Protein AF-D2RE38-F1 (afdb_monomer)

InterPro domains:
  IPR007556 Protein of unknown function DUF483 [PF04467] (98-206)

Organism: Archaeoglobus profundus (strain DSM 5631 / JCM 9629 / NBRC 100127 / Av18) (NCBI:txid572546)

Structure (mmCIF, N/CA/C/O backbone):
data_AF-D2RE38-F1
#
_entry.id   AF-D2RE38-F1
#
loop_
_atom_site.group_PDB
_atom_site.id
_atom_site.type_symbol
_atom_site.label_atom_id
_atom_site.label_alt_id
_atom_site.label_comp_id
_atom_site.label_asym_id
_atom_site.label_entity_id
_atom_site.label_seq_id
_atom_site.pdbx_PDB_ins_code
_atom_site.Cartn_x
_atom_site.Cartn_y
_atom_site.Cartn_z
_atom_site.occupancy
_atom_site.B_iso_or_equiv
_atom_site.auth_seq_id
_atom_site.auth_comp_id
_atom_site.auth_asym_id
_atom_site.auth_atom_id
_atom_site.pdbx_PDB_model_num
ATOM 1 N N . MET A 1 1 ? -11.255 -29.460 -23.799 1.00 49.31 1 MET A N 1
ATOM 2 C CA . MET A 1 1 ? -11.484 -29.158 -22.361 1.00 49.31 1 MET A CA 1
ATOM 3 C C . MET A 1 1 ? -10.405 -29.698 -21.416 1.00 49.31 1 MET A C 1
ATOM 5 O O . MET A 1 1 ? -10.062 -28.988 -20.480 1.00 49.31 1 MET A O 1
ATOM 9 N N . GLN A 1 2 ? -9.831 -30.889 -21.639 1.00 34.34 2 GLN A N 1
ATOM 10 C CA . GLN A 1 2 ? -8.779 -31.448 -20.767 1.00 34.34 2 GLN A CA 1
ATOM 11 C C . GLN A 1 2 ? -7.456 -30.651 -20.795 1.00 34.34 2 GLN A C 1
ATOM 13 O O . GLN A 1 2 ? -6.826 -30.466 -19.759 1.00 34.34 2 GLN A O 1
ATOM 18 N N . LEU A 1 3 ? -7.077 -30.103 -21.959 1.00 35.97 3 LEU A N 1
ATOM 19 C CA . LEU A 1 3 ? -5.859 -29.294 -22.120 1.00 35.97 3 LEU A CA 1
ATOM 20 C C . LEU A 1 3 ? -5.896 -27.998 -21.283 1.00 35.97 3 LEU A C 1
ATOM 22 O O . LEU A 1 3 ? -4.924 -27.661 -20.620 1.00 35.97 3 LEU A O 1
ATOM 26 N N . VAL A 1 4 ? -7.050 -27.321 -21.244 1.00 45.38 4 VAL A N 1
ATOM 27 C CA . VAL A 1 4 ? -7.264 -26.089 -20.459 1.00 45.38 4 VAL A CA 1
ATOM 28 C C . VAL A 1 4 ? -7.190 -26.373 -18.955 1.00 45.38 4 VAL A C 1
ATOM 30 O O . VAL A 1 4 ? -6.573 -25.613 -18.217 1.00 45.38 4 VAL A O 1
ATOM 33 N N . LYS A 1 5 ? -7.734 -27.513 -18.501 1.00 33.00 5 LYS A N 1
ATOM 34 C CA . LYS A 1 5 ? -7.623 -27.958 -17.100 1.00 33.00 5 LYS A CA 1
ATOM 35 C C . LYS A 1 5 ? -6.180 -28.281 -16.691 1.00 33.00 5 LYS A C 1
ATOM 37 O O . LYS A 1 5 ? -5.811 -28.027 -15.548 1.00 33.00 5 LYS A O 1
ATOM 42 N N . ASN A 1 6 ? -5.363 -28.801 -17.609 1.00 34.81 6 ASN A N 1
ATOM 43 C CA . ASN A 1 6 ? -3.957 -29.116 -17.341 1.00 34.81 6 ASN A CA 1
ATOM 44 C C . ASN A 1 6 ? -3.071 -27.862 -17.299 1.00 34.81 6 ASN A C 1
ATOM 46 O O . ASN A 1 6 ? -2.197 -27.784 -16.442 1.00 34.81 6 ASN A O 1
ATOM 50 N N . VAL A 1 7 ? -3.336 -26.859 -18.145 1.00 43.38 7 VAL A N 1
ATOM 51 C CA . VAL A 1 7 ? -2.658 -25.549 -18.079 1.00 43.38 7 VAL A CA 1
ATOM 52 C C . VAL A 1 7 ? -3.032 -24.803 -16.795 1.00 43.38 7 VAL A C 1
ATOM 54 O O . VAL A 1 7 ? -2.146 -24.289 -16.121 1.00 43.38 7 VAL A O 1
ATOM 57 N N . LEU A 1 8 ? -4.310 -24.830 -16.389 1.00 41.59 8 LEU A N 1
ATOM 58 C CA . LEU A 1 8 ? -4.734 -24.267 -15.101 1.00 41.59 8 LEU A CA 1
ATOM 59 C C . LEU A 1 8 ? -4.040 -24.960 -13.918 1.00 41.59 8 LEU A C 1
ATOM 61 O O . LEU A 1 8 ? -3.559 -24.286 -13.017 1.00 41.59 8 LEU A O 1
ATOM 65 N N . LYS A 1 9 ? -3.937 -26.298 -13.925 1.00 32.75 9 LYS A N 1
ATOM 66 C CA . LYS A 1 9 ? -3.218 -27.049 -12.880 1.00 32.75 9 LYS A CA 1
ATOM 67 C C . LYS A 1 9 ? -1.721 -26.727 -12.831 1.00 32.75 9 LYS A C 1
ATOM 69 O O . LYS A 1 9 ? -1.165 -26.697 -11.742 1.00 32.75 9 LYS A O 1
ATOM 74 N N . LEU A 1 10 ? -1.082 -26.482 -13.975 1.00 39.12 10 LEU A N 1
ATOM 75 C CA . LEU A 1 10 ? 0.333 -26.093 -14.052 1.00 39.12 10 LEU A CA 1
ATOM 76 C C . LEU A 1 10 ? 0.580 -24.665 -13.547 1.00 39.12 10 LEU A C 1
ATOM 78 O O . LEU A 1 10 ? 1.580 -24.429 -12.879 1.00 39.12 10 LEU A O 1
ATOM 82 N N . LEU A 1 11 ? -0.344 -23.736 -13.808 1.00 43.12 11 LEU A N 1
ATOM 83 C CA . LEU A 1 11 ? -0.296 -22.380 -13.250 1.00 43.12 11 LEU A CA 1
ATOM 84 C C . LEU A 1 11 ? -0.510 -22.397 -11.727 1.00 43.12 11 LEU A C 1
ATOM 86 O O . LEU A 1 11 ? 0.275 -21.802 -10.998 1.00 43.12 11 LEU A O 1
ATOM 90 N N . ILE A 1 12 ? -1.472 -23.190 -11.240 1.00 46.88 12 ILE A N 1
ATOM 91 C CA . ILE A 1 12 ? -1.734 -23.383 -9.801 1.00 46.88 12 ILE A CA 1
ATOM 92 C C . ILE A 1 12 ? -0.545 -24.057 -9.083 1.00 46.88 12 ILE A C 1
ATOM 94 O O . ILE A 1 12 ? -0.277 -23.757 -7.923 1.00 46.88 12 ILE A O 1
ATOM 98 N N . LEU A 1 13 ? 0.186 -24.958 -9.752 1.00 40.97 13 LEU A N 1
ATOM 99 C CA . LEU A 1 13 ? 1.383 -25.606 -9.194 1.00 40.97 13 LEU A CA 1
ATOM 100 C C . LEU A 1 13 ? 2.627 -24.704 -9.194 1.00 40.97 13 LEU A C 1
ATOM 102 O O . LEU A 1 13 ? 3.483 -24.880 -8.330 1.00 40.97 13 LEU A O 1
ATOM 106 N N . ASN A 1 14 ? 2.731 -23.738 -10.111 1.00 47.12 14 ASN A N 1
ATOM 107 C CA . ASN A 1 14 ? 3.812 -22.747 -10.083 1.00 47.12 14 ASN A CA 1
ATOM 108 C C . ASN A 1 14 ? 3.614 -21.712 -8.962 1.00 47.12 14 ASN A C 1
ATOM 110 O O . ASN A 1 14 ? 4.584 -21.347 -8.302 1.00 47.12 14 ASN A O 1
ATOM 114 N N . ASP A 1 15 ? 2.367 -21.335 -8.660 1.00 50.34 15 ASP A N 1
ATOM 115 C CA . ASP A 1 15 ? 2.044 -20.429 -7.546 1.00 50.34 15 ASP A CA 1
ATOM 116 C C . ASP A 1 15 ? 2.386 -20.996 -6.156 1.00 50.34 15 ASP A C 1
ATOM 118 O O . ASP A 1 15 ? 2.571 -20.231 -5.211 1.00 50.34 15 ASP A O 1
ATOM 122 N N . LEU A 1 16 ? 2.514 -22.322 -6.016 1.00 52.81 16 LEU A N 1
ATOM 123 C CA . LEU A 1 16 ? 2.817 -22.993 -4.743 1.00 52.81 16 LEU A CA 1
ATOM 124 C C . LEU A 1 16 ? 4.266 -22.809 -4.257 1.00 52.81 16 LEU A C 1
ATOM 126 O O . LEU A 1 16 ? 4.571 -23.179 -3.125 1.00 52.81 16 LEU A O 1
ATOM 130 N N . MET A 1 17 ? 5.155 -22.260 -5.090 1.00 67.31 17 MET A N 1
ATOM 131 C CA . MET A 1 17 ? 6.578 -22.074 -4.765 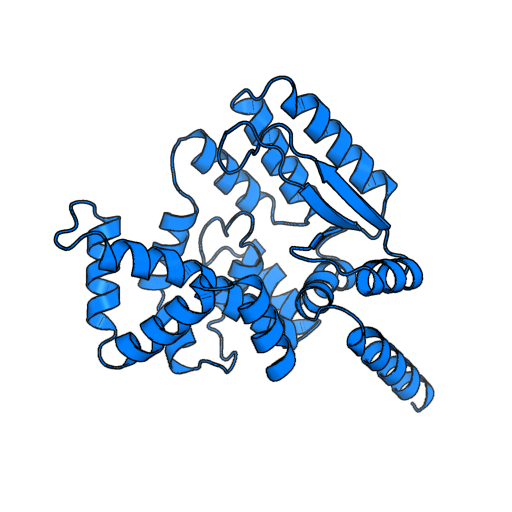1.00 67.31 17 MET A CA 1
ATOM 132 C C . MET A 1 17 ? 6.941 -20.632 -4.400 1.00 67.31 17 MET A C 1
ATOM 134 O O . MET A 1 17 ? 7.976 -20.414 -3.774 1.00 67.31 17 MET A O 1
ATOM 138 N N . LEU A 1 18 ? 6.121 -19.657 -4.797 1.00 82.44 18 LEU A N 1
ATOM 139 C CA . LEU A 1 18 ? 6.375 -18.251 -4.506 1.00 82.44 18 LEU A CA 1
ATOM 140 C C . LEU A 1 18 ? 5.828 -17.860 -3.134 1.00 82.44 18 LEU A C 1
ATOM 142 O O . LEU A 1 18 ? 4.815 -18.377 -2.658 1.00 82.44 18 LEU A O 1
ATOM 146 N N . ASN A 1 19 ? 6.476 -16.877 -2.516 1.00 88.06 19 ASN A N 1
ATOM 147 C CA . ASN A 1 19 ? 5.898 -16.135 -1.408 1.00 88.06 19 ASN A CA 1
ATOM 148 C C . ASN A 1 19 ? 4.471 -15.668 -1.786 1.00 88.06 19 ASN A C 1
ATOM 150 O O . ASN A 1 19 ? 4.320 -14.952 -2.780 1.00 88.06 19 ASN A O 1
ATOM 154 N N . PRO A 1 20 ? 3.430 -15.994 -0.994 1.00 91.12 20 PRO A N 1
ATOM 155 C CA . PRO A 1 20 ? 2.044 -15.702 -1.362 1.00 91.12 20 PRO A CA 1
ATOM 156 C C . PRO A 1 20 ? 1.756 -14.198 -1.504 1.00 91.12 20 PRO A C 1
ATOM 158 O O . PRO A 1 20 ? 0.887 -13.807 -2.282 1.00 91.12 20 PRO A O 1
ATOM 161 N N . SER A 1 21 ? 2.514 -13.341 -0.810 1.00 91.62 21 SER A N 1
ATOM 162 C CA . SER A 1 21 ? 2.468 -11.887 -1.002 1.00 91.62 21 SER A CA 1
ATOM 163 C C . SER A 1 21 ? 2.924 -11.493 -2.407 1.00 91.62 21 SER A C 1
ATOM 165 O O . SER A 1 21 ? 2.271 -10.693 -3.078 1.00 91.62 21 SER A O 1
ATOM 167 N N . VAL A 1 22 ? 4.016 -12.098 -2.884 1.00 92.81 22 VAL A N 1
ATOM 168 C CA . VAL A 1 22 ? 4.552 -11.863 -4.230 1.00 92.81 22 VAL A CA 1
ATOM 169 C C . VAL A 1 22 ? 3.584 -12.388 -5.283 1.00 92.81 22 VAL A C 1
ATOM 171 O O . VAL A 1 22 ? 3.276 -11.649 -6.216 1.00 92.81 22 VAL A O 1
ATOM 174 N N . SER A 1 23 ? 3.053 -13.603 -5.114 1.00 92.75 23 SER A N 1
ATOM 175 C CA . SER A 1 23 ? 2.078 -14.189 -6.044 1.00 92.75 23 SER A CA 1
ATOM 176 C C . SER A 1 23 ? 0.846 -13.299 -6.209 1.00 92.75 23 SER A C 1
ATOM 178 O O . SER A 1 23 ? 0.432 -13.010 -7.330 1.00 92.75 23 SER A O 1
ATOM 180 N N . LEU A 1 24 ? 0.288 -12.781 -5.107 1.00 92.94 24 LEU A N 1
ATOM 181 C CA . LEU A 1 24 ? -0.849 -11.863 -5.193 1.00 92.94 24 LEU A CA 1
ATOM 182 C C . LEU A 1 24 ? -0.480 -10.514 -5.804 1.00 92.94 24 LEU A C 1
ATOM 184 O O . LEU A 1 24 ? -1.284 -9.956 -6.541 1.00 92.94 24 LEU A O 1
ATOM 188 N N . GLU A 1 25 ? 0.710 -9.971 -5.550 1.00 93.62 25 GLU A N 1
ATOM 189 C CA . GLU A 1 25 ? 1.126 -8.736 -6.219 1.00 93.62 25 GLU A CA 1
ATOM 190 C C . GLU A 1 25 ? 1.296 -8.940 -7.734 1.00 93.62 25 GLU A C 1
ATOM 192 O O . GLU A 1 25 ? 0.904 -8.056 -8.501 1.00 93.62 25 GLU A O 1
ATOM 197 N N . LEU A 1 26 ? 1.792 -10.101 -8.190 1.00 95.44 26 LEU A N 1
ATOM 198 C CA . LEU A 1 26 ? 1.967 -10.408 -9.619 1.00 95.44 26 LEU A CA 1
ATOM 199 C C . LEU A 1 26 ? 0.660 -10.319 -10.413 1.00 95.44 26 LEU A C 1
ATOM 201 O O . LEU A 1 26 ? 0.701 -9.916 -11.578 1.00 95.44 26 LEU A O 1
ATOM 205 N N . VAL A 1 27 ? -0.494 -10.540 -9.772 1.00 95.50 27 VAL A N 1
ATOM 206 C CA . VAL A 1 27 ? -1.830 -10.303 -10.353 1.00 95.50 27 VAL A CA 1
ATOM 207 C C . VAL A 1 27 ? -1.933 -8.921 -11.002 1.00 95.50 27 VAL A C 1
ATOM 209 O O . VAL A 1 27 ? -2.561 -8.770 -12.045 1.00 95.50 27 VAL A O 1
ATOM 212 N N . ARG A 1 28 ? -1.280 -7.893 -10.447 1.00 96.38 28 ARG A N 1
ATOM 213 C CA . ARG A 1 28 ? -1.291 -6.541 -11.032 1.00 96.38 28 ARG A CA 1
ATOM 214 C C . ARG A 1 28 ? -0.588 -6.474 -12.382 1.00 96.38 28 ARG A C 1
ATOM 216 O O . ARG A 1 28 ? -0.976 -5.669 -13.227 1.00 96.38 28 ARG A O 1
ATOM 223 N N . ILE A 1 29 ? 0.457 -7.271 -12.579 1.00 96.44 29 ILE A N 1
ATOM 224 C CA . ILE A 1 29 ? 1.149 -7.358 -13.866 1.00 96.44 29 ILE A CA 1
ATOM 225 C C . ILE A 1 29 ? 0.315 -8.178 -14.847 1.00 96.44 29 ILE A C 1
ATOM 227 O O . ILE A 1 29 ? 0.142 -7.782 -15.999 1.00 96.44 29 ILE A O 1
ATOM 231 N N . GLU A 1 30 ? -0.233 -9.297 -14.385 1.00 95.38 30 GLU A N 1
ATOM 232 C CA . GLU A 1 30 ? -1.013 -10.219 -15.209 1.00 95.38 30 GLU A CA 1
ATOM 233 C C . GLU A 1 30 ? -2.332 -9.607 -15.696 1.00 95.38 30 GLU A C 1
ATOM 235 O O . GLU A 1 30 ? -2.655 -9.710 -16.877 1.00 95.38 30 GLU A O 1
ATOM 240 N N . ALA A 1 31 ? -3.024 -8.861 -14.832 1.00 95.12 31 ALA A N 1
ATOM 241 C CA . ALA A 1 31 ? -4.223 -8.095 -15.167 1.00 95.12 31 ALA A CA 1
ATOM 242 C C . ALA A 1 31 ? -3.930 -6.816 -15.982 1.00 95.12 31 ALA A C 1
ATOM 244 O O . ALA A 1 31 ? -4.835 -6.028 -16.252 1.00 95.12 31 ALA A O 1
ATOM 245 N N . GLY A 1 32 ? -2.667 -6.553 -16.342 1.00 94.44 32 GLY A N 1
ATOM 246 C CA . GLY A 1 32 ? -2.277 -5.397 -17.154 1.00 94.44 32 GLY A CA 1
ATOM 247 C C . GLY A 1 32 ? -2.374 -4.040 -16.443 1.00 94.44 32 GLY A C 1
ATOM 248 O O . GLY A 1 32 ? -2.322 -3.002 -17.104 1.00 94.44 32 GLY A O 1
ATOM 249 N N . VAL A 1 33 ? -2.491 -4.017 -15.110 1.00 94.12 33 VAL A N 1
ATOM 250 C CA . VAL A 1 33 ? -2.511 -2.777 -14.308 1.00 94.12 33 VAL A CA 1
ATOM 251 C C . VAL A 1 33 ? -1.134 -2.129 -14.260 1.00 94.12 33 VAL A C 1
ATOM 253 O O . VAL A 1 33 ? -1.012 -0.904 -14.308 1.00 94.12 33 VAL A O 1
ATOM 256 N N . SER A 1 34 ? -0.091 -2.946 -14.142 1.00 94.81 34 SER A N 1
ATOM 257 C CA . SER A 1 34 ? 1.277 -2.483 -13.964 1.00 94.81 34 SER A CA 1
ATOM 258 C C . SER A 1 34 ? 2.268 -3.254 -14.828 1.00 94.81 34 SER A C 1
ATOM 260 O O . SER A 1 34 ? 2.040 -4.397 -15.200 1.00 94.81 34 SER A O 1
ATOM 262 N N . ASN A 1 35 ? 3.413 -2.635 -15.112 1.00 93.56 35 ASN A N 1
ATOM 263 C CA . ASN A 1 35 ? 4.571 -3.349 -15.648 1.00 93.56 35 ASN A CA 1
ATOM 264 C C . ASN A 1 35 ? 5.443 -3.958 -14.540 1.00 93.56 35 ASN A C 1
ATOM 266 O O . ASN A 1 35 ? 6.179 -4.912 -14.791 1.00 93.56 35 ASN A O 1
ATOM 270 N N . CYS A 1 36 ? 5.394 -3.371 -13.343 1.00 97.12 36 CYS A N 1
ATOM 271 C CA . CYS A 1 36 ? 6.220 -3.765 -12.214 1.00 97.12 36 CYS A CA 1
ATOM 272 C C . CYS A 1 36 ? 5.437 -3.787 -10.902 1.00 97.12 36 CYS A C 1
ATOM 274 O O . CYS A 1 36 ? 4.528 -2.988 -10.678 1.00 97.12 36 CYS A O 1
ATOM 276 N N . ILE A 1 37 ? 5.861 -4.644 -9.990 1.00 96.19 37 ILE A N 1
ATOM 277 C CA . ILE A 1 37 ? 5.446 -4.620 -8.588 1.00 96.19 37 ILE A CA 1
ATOM 278 C C . ILE A 1 37 ? 6.674 -4.413 -7.714 1.00 96.19 37 ILE A C 1
ATOM 280 O O . ILE A 1 37 ? 7.803 -4.648 -8.151 1.00 96.19 37 ILE A O 1
ATOM 284 N N . GLN A 1 38 ? 6.453 -3.971 -6.484 1.00 94.62 38 GLN A N 1
ATOM 285 C CA . GLN A 1 38 ? 7.492 -3.889 -5.469 1.00 94.62 38 GLN A CA 1
ATOM 286 C C . GLN A 1 38 ? 7.266 -5.025 -4.475 1.00 94.62 38 GLN A C 1
ATOM 288 O O . GLN A 1 38 ? 6.195 -5.114 -3.881 1.00 94.62 38 GLN A O 1
ATOM 293 N N . ALA A 1 39 ? 8.259 -5.894 -4.315 1.00 92.38 39 ALA A N 1
ATOM 294 C CA . ALA A 1 39 ? 8.213 -6.980 -3.349 1.00 92.38 39 ALA A CA 1
ATOM 295 C C . ALA A 1 39 ? 8.821 -6.529 -2.017 1.00 92.38 39 ALA A C 1
ATOM 297 O O . ALA A 1 39 ? 9.876 -5.890 -1.988 1.00 92.38 39 ALA A O 1
ATOM 298 N N . VAL A 1 40 ? 8.152 -6.882 -0.919 1.00 80.62 40 VAL A N 1
ATOM 299 C CA . VAL A 1 40 ? 8.618 -6.590 0.445 1.00 80.62 40 VAL A CA 1
ATOM 300 C C . VAL A 1 40 ? 9.727 -7.560 0.857 1.00 80.62 40 VAL A C 1
ATOM 302 O O . VAL A 1 40 ? 10.714 -7.151 1.461 1.00 80.62 40 VAL A O 1
ATOM 305 N N . LEU A 1 41 ? 9.588 -8.835 0.489 1.00 84.62 41 LEU A N 1
ATOM 306 C CA . LEU A 1 41 ? 10.541 -9.893 0.804 1.00 84.62 41 LEU A CA 1
ATOM 307 C C . LEU A 1 41 ? 10.677 -10.842 -0.387 1.00 84.62 41 LEU A C 1
ATOM 309 O O . LEU A 1 41 ? 9.673 -11.265 -0.957 1.00 84.62 41 LEU A O 1
ATOM 313 N N . LEU A 1 42 ? 11.919 -11.191 -0.725 1.00 88.44 42 LEU A N 1
ATOM 314 C CA . LEU A 1 42 ? 12.242 -12.213 -1.715 1.00 88.44 42 LEU A CA 1
ATOM 315 C C . LEU A 1 42 ? 13.273 -13.175 -1.142 1.00 88.44 42 LEU A C 1
ATOM 317 O O . LEU A 1 42 ? 14.367 -12.766 -0.748 1.00 88.44 42 LEU A O 1
ATOM 321 N N . SER A 1 43 ? 12.922 -14.455 -1.116 1.00 88.69 43 SER A N 1
ATOM 322 C CA . SER A 1 43 ? 13.873 -15.536 -0.893 1.00 88.69 43 SER A CA 1
ATOM 323 C C . SER A 1 43 ? 14.687 -15.807 -2.161 1.00 88.69 43 SER A C 1
ATOM 325 O O . SER A 1 43 ? 14.367 -15.338 -3.256 1.00 88.69 43 SER A O 1
ATOM 327 N N . ARG A 1 44 ? 15.761 -16.590 -2.031 1.00 87.50 44 ARG A N 1
ATOM 328 C CA . ARG A 1 44 ? 16.534 -17.042 -3.193 1.00 87.50 44 ARG A CA 1
ATOM 329 C C . ARG A 1 44 ? 15.680 -17.886 -4.146 1.00 87.50 44 ARG A C 1
ATOM 331 O O . ARG A 1 44 ? 15.779 -17.706 -5.356 1.00 87.50 44 ARG A O 1
ATOM 338 N N . ASP A 1 45 ? 14.816 -18.731 -3.594 1.00 89.44 45 ASP A N 1
ATOM 339 C CA . ASP A 1 45 ? 13.929 -19.594 -4.372 1.00 89.44 45 ASP A CA 1
ATOM 340 C C . ASP A 1 45 ? 12.898 -18.771 -5.157 1.00 89.44 45 ASP A C 1
ATOM 342 O O . ASP A 1 45 ? 12.654 -19.056 -6.334 1.00 89.44 45 ASP A O 1
ATOM 346 N N . ASP A 1 46 ? 12.387 -17.680 -4.563 1.00 92.00 46 ASP A N 1
ATOM 347 C CA . ASP A 1 46 ? 11.520 -16.726 -5.266 1.00 92.00 46 ASP A CA 1
ATOM 348 C C . ASP A 1 46 ? 12.232 -16.143 -6.493 1.00 92.00 46 ASP A C 1
ATOM 350 O O . ASP A 1 46 ? 11.663 -16.098 -7.582 1.00 92.00 46 ASP A O 1
ATOM 354 N N . LEU A 1 47 ? 13.496 -15.724 -6.354 1.00 91.31 47 LEU A N 1
ATOM 355 C CA . LEU A 1 47 ? 14.261 -15.135 -7.461 1.00 91.31 47 LEU A CA 1
ATOM 356 C C . LEU A 1 47 ? 14.414 -16.103 -8.638 1.00 91.31 47 LEU A C 1
ATOM 358 O O . LEU A 1 47 ? 14.229 -15.707 -9.793 1.00 91.31 47 LEU A O 1
ATOM 362 N N . ASP A 1 48 ? 14.751 -17.360 -8.357 1.00 90.56 48 ASP A N 1
ATOM 363 C CA . ASP A 1 48 ? 14.949 -18.373 -9.392 1.00 90.56 48 ASP A CA 1
ATOM 364 C C . ASP A 1 48 ? 13.620 -18.786 -10.037 1.00 90.56 48 ASP A C 1
ATOM 366 O O . ASP A 1 48 ? 13.560 -19.050 -11.243 1.00 90.56 48 ASP A O 1
ATOM 370 N N . HIS A 1 49 ? 12.525 -18.795 -9.275 1.00 92.38 49 HIS A N 1
ATOM 371 C CA . HIS A 1 49 ? 11.192 -19.024 -9.823 1.00 92.38 49 HIS A CA 1
ATOM 372 C C . HIS A 1 49 ? 10.722 -17.858 -10.710 1.00 92.38 49 HIS A C 1
ATOM 374 O O . HIS A 1 49 ? 10.361 -18.077 -11.865 1.00 92.38 49 HIS A O 1
ATOM 380 N N . LEU A 1 50 ? 10.836 -16.612 -10.240 1.00 94.69 50 LEU A N 1
ATOM 381 C CA . LEU A 1 50 ? 10.466 -15.406 -10.993 1.00 94.69 50 LEU A CA 1
ATOM 382 C C . LEU A 1 50 ? 11.206 -15.302 -12.332 1.00 94.69 50 LEU A C 1
ATOM 384 O O . LEU A 1 50 ? 10.604 -14.969 -13.353 1.00 94.69 50 LEU A O 1
ATOM 388 N N . ARG A 1 51 ? 12.501 -15.640 -12.353 1.00 92.19 51 ARG A N 1
ATOM 389 C CA . ARG A 1 51 ? 13.298 -15.679 -13.589 1.00 92.19 51 ARG A CA 1
ATOM 390 C C . ARG A 1 51 ? 12.779 -16.719 -14.578 1.00 92.19 51 ARG A C 1
ATOM 392 O O . ARG A 1 51 ? 12.696 -16.423 -15.766 1.00 92.19 51 ARG A O 1
ATOM 399 N N . ARG A 1 52 ? 12.396 -17.910 -14.102 1.00 92.88 52 ARG A N 1
ATOM 400 C CA . ARG A 1 52 ? 11.795 -18.964 -14.943 1.00 92.88 52 ARG A CA 1
ATOM 401 C C . ARG A 1 52 ? 10.436 -18.556 -15.506 1.00 92.88 52 ARG A C 1
ATOM 403 O O . ARG A 1 52 ? 10.121 -18.927 -16.631 1.00 92.88 52 ARG A O 1
ATOM 410 N N . MET A 1 53 ? 9.673 -17.749 -14.771 1.00 93.31 53 MET A N 1
ATOM 411 C CA . MET A 1 53 ? 8.424 -17.145 -15.253 1.00 93.31 53 MET A CA 1
ATOM 412 C C . MET A 1 53 ? 8.644 -15.993 -16.252 1.00 93.31 53 MET A C 1
ATOM 414 O O . MET A 1 53 ? 7.679 -15.442 -16.776 1.00 93.31 53 MET A O 1
ATOM 418 N N . GLY A 1 54 ? 9.895 -15.612 -16.531 1.00 94.94 54 GLY A N 1
ATOM 419 C CA . GLY A 1 54 ? 10.230 -14.531 -17.459 1.00 94.94 54 GLY A CA 1
ATOM 420 C C . GLY A 1 54 ? 10.197 -13.132 -16.840 1.00 94.94 54 GLY A C 1
ATOM 421 O O . GLY A 1 54 ? 10.266 -12.143 -17.570 1.00 94.94 54 GLY A O 1
ATOM 422 N N . TYR A 1 55 ? 10.120 -13.017 -15.511 1.00 97.00 55 TYR A N 1
ATOM 423 C CA . TYR A 1 55 ? 10.208 -11.730 -14.829 1.00 97.00 55 TYR A CA 1
ATOM 424 C C . TYR A 1 55 ? 11.659 -11.308 -14.597 1.00 97.00 55 TYR A C 1
ATOM 426 O O . TYR A 1 55 ? 12.542 -12.097 -14.255 1.00 97.00 55 TYR A O 1
ATOM 434 N N . SER A 1 56 ? 11.901 -10.008 -14.725 1.00 97.06 56 SER A N 1
ATOM 435 C CA . SER A 1 56 ? 13.142 -9.374 -14.300 1.00 97.06 56 SER A CA 1
ATOM 436 C C . SER A 1 56 ? 13.015 -8.867 -12.875 1.00 97.06 56 SER A C 1
ATOM 438 O O . SER A 1 56 ? 12.160 -8.032 -12.594 1.00 97.06 56 SER A O 1
ATOM 440 N N . VAL A 1 57 ? 13.922 -9.302 -12.003 1.00 96.62 57 VAL A N 1
ATOM 441 C CA . VAL A 1 57 ? 14.070 -8.724 -10.664 1.00 96.62 57 VAL A CA 1
ATOM 442 C C . VAL A 1 57 ? 15.161 -7.654 -10.699 1.00 96.62 57 VAL A C 1
ATOM 444 O O . VAL A 1 57 ? 16.277 -7.898 -11.172 1.00 96.62 57 VAL A O 1
ATOM 447 N N . ILE A 1 58 ? 14.824 -6.449 -10.248 1.00 96.88 58 ILE A N 1
ATOM 448 C CA . ILE A 1 58 ? 15.707 -5.285 -10.192 1.00 96.88 58 ILE A CA 1
ATOM 449 C C . ILE A 1 58 ? 15.813 -4.844 -8.736 1.00 96.88 58 ILE A C 1
ATOM 451 O O . ILE A 1 58 ? 14.823 -4.441 -8.129 1.00 96.88 58 ILE A O 1
ATOM 455 N N . THR A 1 59 ? 17.026 -4.880 -8.197 1.00 95.69 59 THR A N 1
ATOM 456 C CA . THR A 1 59 ? 17.331 -4.273 -6.901 1.00 95.69 59 THR A CA 1
ATOM 457 C C . THR A 1 59 ? 17.682 -2.809 -7.117 1.00 95.69 59 THR A C 1
ATOM 459 O O . THR A 1 59 ? 18.559 -2.492 -7.920 1.00 95.69 59 THR A O 1
ATOM 462 N N . TYR A 1 60 ? 17.007 -1.921 -6.397 1.00 96.19 60 TYR A N 1
ATOM 463 C CA . TYR A 1 60 ? 17.264 -0.487 -6.409 1.00 96.19 60 TYR A CA 1
ATOM 464 C C . TYR A 1 60 ? 17.629 -0.022 -5.003 1.00 96.19 60 TYR A C 1
ATOM 466 O O . TYR A 1 60 ? 16.926 -0.338 -4.040 1.00 96.19 60 TYR A O 1
ATOM 474 N N . ARG A 1 61 ? 18.728 0.722 -4.885 1.00 96.06 61 ARG A N 1
ATOM 475 C CA . ARG A 1 61 ? 19.152 1.348 -3.634 1.00 96.06 61 ARG A CA 1
ATOM 476 C C . ARG A 1 61 ? 18.744 2.811 -3.668 1.00 96.06 61 ARG A C 1
ATOM 478 O O . ARG A 1 61 ? 19.241 3.555 -4.503 1.00 96.06 61 ARG A O 1
ATOM 485 N N . TRP A 1 62 ? 17.893 3.199 -2.731 1.00 96.00 62 TRP A N 1
ATOM 486 C CA . TRP A 1 62 ? 17.547 4.595 -2.515 1.00 96.00 62 TRP A CA 1
ATOM 487 C C . TRP A 1 62 ? 18.673 5.290 -1.748 1.00 96.00 62 TRP A C 1
ATOM 489 O O . TRP A 1 62 ? 19.163 4.751 -0.753 1.00 96.00 62 TRP A O 1
ATOM 499 N N . LEU A 1 63 ? 19.061 6.475 -2.207 1.00 96.00 63 LEU A N 1
ATOM 500 C CA . LEU A 1 63 ? 19.912 7.435 -1.499 1.00 96.00 63 LEU A CA 1
ATOM 501 C C . LEU A 1 63 ? 19.058 8.474 -0.765 1.00 96.00 63 LEU A C 1
ATOM 503 O O . LEU A 1 63 ? 19.431 8.954 0.305 1.00 96.00 63 LEU A O 1
ATOM 507 N N . PHE A 1 64 ? 17.885 8.781 -1.319 1.00 95.69 64 PHE A N 1
ATOM 508 C CA . PHE A 1 64 ? 16.880 9.643 -0.712 1.00 95.69 64 PHE A CA 1
ATOM 509 C C . PHE A 1 64 ? 15.511 8.964 -0.748 1.00 95.69 64 PHE A C 1
ATOM 511 O O . PHE A 1 64 ? 15.071 8.499 -1.796 1.00 95.69 64 PHE A O 1
ATOM 518 N N . ASP A 1 65 ? 14.817 8.922 0.386 1.00 92.75 65 ASP A N 1
ATOM 519 C CA . ASP A 1 65 ? 13.471 8.367 0.472 1.00 92.75 65 ASP A CA 1
ATOM 520 C C . ASP A 1 65 ? 12.426 9.471 0.219 1.00 92.75 65 ASP A C 1
ATOM 522 O O . ASP A 1 65 ? 12.251 10.367 1.054 1.00 92.75 65 ASP A O 1
ATOM 526 N N . PRO A 1 66 ? 11.690 9.433 -0.909 1.00 90.88 66 PRO A N 1
ATOM 527 C CA . PRO A 1 66 ? 10.691 10.451 -1.219 1.00 90.88 66 PRO A CA 1
ATOM 528 C C . PRO A 1 66 ? 9.443 10.386 -0.320 1.00 90.88 66 PRO A C 1
ATOM 530 O O . PRO A 1 66 ? 8.617 11.300 -0.364 1.00 90.88 66 PRO A O 1
ATOM 533 N N . ILE A 1 67 ? 9.278 9.327 0.477 1.00 88.25 67 ILE A N 1
ATOM 534 C CA . ILE A 1 67 ? 8.134 9.114 1.370 1.00 88.25 67 ILE A CA 1
ATOM 535 C C . ILE A 1 67 ? 8.386 9.723 2.751 1.00 88.25 67 ILE A C 1
ATOM 537 O O . ILE A 1 67 ? 7.471 10.344 3.313 1.00 88.25 67 ILE A O 1
ATOM 541 N N . THR A 1 68 ? 9.602 9.551 3.283 1.00 90.12 68 THR A N 1
ATOM 542 C CA . THR A 1 68 ? 10.037 10.104 4.581 1.00 90.12 68 THR A CA 1
ATOM 543 C C . THR A 1 68 ? 10.782 11.432 4.455 1.00 90.12 68 THR A C 1
ATOM 545 O O . THR A 1 68 ? 10.989 12.098 5.464 1.00 90.12 68 THR A O 1
ATOM 548 N N . LEU A 1 69 ? 11.135 11.844 3.231 1.00 91.62 69 LEU A N 1
ATOM 549 C CA . LEU A 1 69 ? 11.878 13.070 2.924 1.00 91.62 69 LEU A CA 1
ATOM 550 C C . LEU A 1 69 ? 13.259 13.121 3.594 1.00 91.62 69 LEU A C 1
ATOM 552 O O . LEU A 1 69 ? 13.697 14.169 4.065 1.00 91.62 69 LEU A O 1
ATOM 556 N N . SER A 1 70 ? 13.945 11.981 3.644 1.00 94.19 70 SER A N 1
ATOM 557 C CA . SER A 1 70 ? 15.228 11.839 4.333 1.00 94.19 70 SER A CA 1
ATOM 558 C C . SER A 1 70 ? 16.228 11.032 3.516 1.00 94.19 70 SER A C 1
ATOM 560 O O . SER A 1 70 ? 15.853 10.181 2.708 1.00 94.19 70 SER A O 1
ATOM 562 N N . LEU A 1 71 ? 17.520 11.252 3.771 1.00 94.88 71 LEU A N 1
ATOM 563 C CA . LEU A 1 71 ? 18.565 10.357 3.273 1.00 94.88 71 LEU A CA 1
ATOM 564 C C . LEU A 1 71 ? 18.335 8.937 3.802 1.00 94.88 71 LEU A C 1
ATOM 566 O O . LEU A 1 71 ? 17.855 8.745 4.923 1.00 94.88 71 LEU A O 1
ATOM 570 N N . THR A 1 72 ? 18.658 7.939 2.986 1.00 94.94 72 THR A N 1
ATOM 571 C CA . THR A 1 72 ? 18.425 6.530 3.309 1.00 94.94 72 THR A CA 1
ATOM 572 C C . THR A 1 72 ? 19.445 5.628 2.616 1.00 94.94 72 THR A C 1
ATOM 574 O O . THR A 1 72 ? 20.206 6.064 1.760 1.00 94.94 72 THR A O 1
ATOM 577 N N . ASN A 1 73 ? 19.452 4.351 2.997 1.00 92.56 73 ASN A N 1
ATOM 578 C CA . ASN A 1 73 ? 20.130 3.266 2.281 1.00 92.56 73 ASN A CA 1
ATOM 579 C C . ASN A 1 73 ? 19.170 2.095 2.014 1.00 92.56 73 ASN A C 1
ATOM 581 O O . ASN A 1 73 ? 19.592 0.945 1.881 1.00 92.56 73 ASN A O 1
ATOM 585 N N . ARG A 1 74 ? 17.862 2.378 1.983 1.00 93.12 74 ARG A N 1
ATOM 586 C CA . ARG A 1 74 ? 16.814 1.377 1.786 1.00 93.12 74 ARG A CA 1
ATOM 587 C C . ARG A 1 74 ? 16.988 0.674 0.442 1.00 93.12 74 ARG A C 1
ATOM 589 O O . ARG A 1 74 ? 17.149 1.316 -0.597 1.00 93.12 74 ARG A O 1
ATOM 596 N N . LEU A 1 75 ? 16.881 -0.650 0.461 1.00 92.88 75 LEU A N 1
ATOM 597 C CA . LEU A 1 75 ? 16.777 -1.460 -0.747 1.00 92.88 75 LEU A CA 1
ATOM 598 C C . LEU A 1 75 ? 15.307 -1.673 -1.108 1.00 92.88 75 LEU A C 1
ATOM 600 O O . LEU A 1 75 ? 14.450 -1.849 -0.245 1.00 92.88 75 LEU A O 1
ATOM 604 N N . SER A 1 76 ? 15.012 -1.648 -2.400 1.00 93.81 76 SER A N 1
ATOM 605 C CA . SER A 1 76 ? 13.720 -2.027 -2.964 1.00 93.81 76 SER A CA 1
ATOM 606 C C . SER A 1 76 ? 13.920 -3.067 -4.049 1.00 93.81 76 SER A C 1
ATOM 608 O O . SER A 1 76 ? 14.837 -2.953 -4.862 1.00 93.81 76 SER A O 1
ATOM 610 N N . PHE A 1 77 ? 13.036 -4.059 -4.076 1.00 95.38 77 PHE A N 1
ATOM 611 C CA . PHE A 1 77 ? 13.041 -5.108 -5.083 1.00 95.38 77 PHE A CA 1
ATOM 612 C C . PHE A 1 77 ? 11.848 -4.915 -6.009 1.00 95.38 77 PHE A C 1
ATOM 614 O O . PHE A 1 77 ? 10.698 -5.029 -5.585 1.00 95.38 77 PHE A O 1
ATOM 621 N N . TYR A 1 78 ? 12.123 -4.615 -7.273 1.00 97.19 78 TYR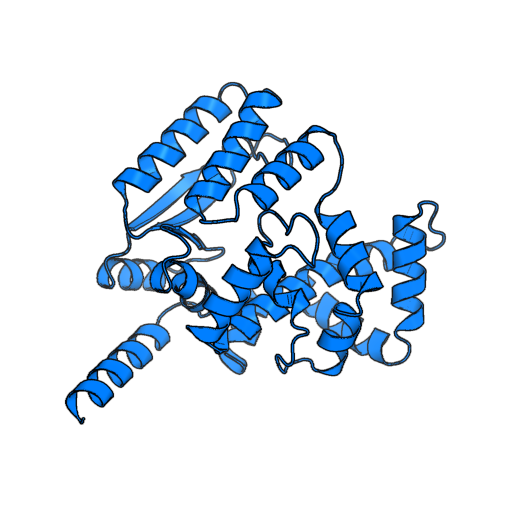 A N 1
ATOM 622 C CA . TYR A 1 78 ? 11.106 -4.494 -8.307 1.00 97.19 78 TYR A CA 1
ATOM 623 C C . TYR A 1 78 ? 11.070 -5.758 -9.150 1.00 97.19 78 TYR A C 1
ATOM 625 O O . TYR A 1 78 ? 12.098 -6.183 -9.675 1.00 97.19 78 TYR A O 1
ATOM 633 N N . ILE A 1 79 ? 9.884 -6.329 -9.313 1.00 97.62 79 ILE A N 1
ATOM 634 C CA . ILE A 1 79 ? 9.643 -7.455 -10.214 1.00 97.62 79 ILE A CA 1
ATOM 635 C C . ILE A 1 79 ? 8.910 -6.898 -11.420 1.00 97.62 79 ILE A C 1
ATOM 637 O O . ILE A 1 79 ? 7.842 -6.313 -11.269 1.00 97.62 79 ILE A O 1
ATOM 641 N N . CYS A 1 80 ? 9.500 -7.036 -12.601 1.00 97.94 80 CYS A N 1
ATOM 642 C CA . CYS A 1 80 ? 9.062 -6.346 -13.806 1.00 97.94 80 CYS A CA 1
ATOM 643 C C . CYS A 1 80 ? 8.951 -7.293 -14.996 1.00 97.94 80 CYS A C 1
ATOM 645 O O . CYS A 1 80 ? 9.822 -8.140 -15.203 1.00 97.94 80 CYS A O 1
ATOM 647 N N . LYS A 1 81 ? 7.933 -7.078 -15.834 1.00 95.50 81 LYS A N 1
ATOM 648 C CA . LYS A 1 81 ? 7.802 -7.759 -17.129 1.00 95.50 81 LYS A CA 1
ATOM 649 C C . LYS A 1 81 ? 8.725 -7.134 -18.179 1.00 95.50 81 LYS A C 1
ATOM 651 O O . LYS A 1 81 ? 9.548 -7.819 -18.773 1.00 95.50 81 LYS A O 1
ATOM 656 N N . GLU A 1 82 ? 8.667 -5.813 -18.351 1.00 95.62 82 GLU A N 1
ATOM 657 C CA . GLU A 1 82 ? 9.545 -5.072 -19.266 1.00 95.62 82 GLU A CA 1
ATOM 658 C C . GLU A 1 82 ? 10.734 -4.446 -18.511 1.00 95.62 82 GLU A C 1
ATOM 660 O O . GLU A 1 82 ? 10.611 -3.370 -17.913 1.00 95.62 82 GLU A O 1
ATOM 665 N N . ARG A 1 83 ? 11.906 -5.098 -18.554 1.00 96.06 83 ARG A N 1
ATOM 666 C CA . ARG A 1 83 ? 13.122 -4.647 -17.846 1.00 96.06 83 ARG A CA 1
ATOM 667 C C . ARG A 1 83 ? 13.603 -3.264 -18.282 1.00 96.06 83 ARG A C 1
ATOM 669 O O . ARG A 1 83 ? 13.870 -2.422 -17.431 1.00 96.06 83 ARG A O 1
ATOM 676 N N . THR A 1 84 ? 13.732 -3.030 -19.587 1.00 97.00 84 THR A N 1
ATOM 677 C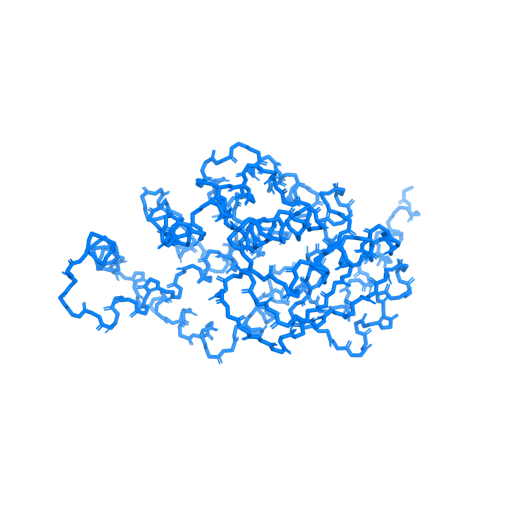 CA . THR A 1 84 ? 14.316 -1.790 -20.132 1.00 97.00 84 THR A CA 1
ATOM 678 C C . THR A 1 84 ? 13.520 -0.566 -19.694 1.00 97.00 84 THR A C 1
ATOM 680 O O . THR A 1 84 ? 14.067 0.358 -19.102 1.00 97.00 84 THR A O 1
ATOM 683 N N . LYS A 1 85 ? 12.196 -0.625 -19.854 1.00 95.81 85 LYS A N 1
ATOM 684 C CA . LYS A 1 85 ? 11.264 0.426 -19.436 1.00 95.81 85 LYS A CA 1
ATOM 685 C C . LYS A 1 85 ? 11.329 0.716 -17.936 1.00 95.81 85 LYS A C 1
ATOM 687 O O . LYS A 1 85 ? 11.223 1.873 -17.531 1.00 95.81 85 LYS A O 1
ATOM 692 N N . ALA A 1 86 ? 11.502 -0.320 -17.115 1.00 97.38 86 ALA A N 1
ATOM 693 C CA . ALA A 1 86 ? 11.676 -0.161 -15.676 1.00 97.38 86 ALA A CA 1
ATOM 694 C C . ALA A 1 86 ? 12.997 0.546 -15.340 1.00 97.38 86 ALA A C 1
ATOM 696 O O . ALA A 1 86 ? 12.998 1.523 -14.593 1.00 97.38 86 ALA A O 1
ATOM 697 N N . LEU A 1 87 ? 14.106 0.105 -15.942 1.00 97.81 87 LEU A N 1
ATOM 698 C CA . LEU A 1 87 ? 15.424 0.711 -15.746 1.00 97.81 87 LEU A CA 1
ATOM 699 C C . LEU A 1 87 ? 15.466 2.174 -16.199 1.00 97.81 87 LEU A C 1
ATOM 701 O O . LEU A 1 87 ? 16.075 2.991 -15.517 1.00 97.81 87 LEU A O 1
ATOM 705 N N . ASP A 1 88 ? 14.790 2.530 -17.290 1.00 97.94 88 ASP A N 1
ATOM 706 C CA . ASP A 1 88 ? 14.721 3.919 -17.756 1.00 97.94 88 ASP A CA 1
ATOM 707 C C . ASP A 1 88 ? 14.007 4.830 -16.752 1.00 97.94 88 ASP A C 1
ATOM 709 O O . ASP A 1 88 ? 14.412 5.974 -16.540 1.00 97.94 88 ASP A O 1
ATOM 713 N N . ILE A 1 89 ? 12.951 4.332 -16.098 1.00 97.88 89 ILE A N 1
ATOM 714 C CA . ILE A 1 89 ? 12.278 5.073 -15.027 1.00 97.88 89 ILE A CA 1
ATOM 715 C C . ILE A 1 89 ? 13.195 5.192 -13.804 1.00 97.88 89 ILE A C 1
ATOM 717 O O . ILE A 1 89 ? 13.341 6.294 -13.275 1.00 97.88 89 ILE A O 1
ATOM 721 N N . LEU A 1 90 ? 13.840 4.102 -13.384 1.00 97.88 90 LEU A N 1
ATOM 722 C CA . LEU A 1 90 ? 14.718 4.091 -12.209 1.00 97.88 90 LEU A CA 1
ATOM 723 C C . LEU A 1 90 ? 15.948 4.993 -12.390 1.00 97.88 90 LEU A C 1
ATOM 725 O O . LEU A 1 90 ? 16.260 5.759 -11.490 1.00 97.88 90 LEU A O 1
ATOM 729 N N . LYS A 1 91 ? 16.576 5.020 -13.572 1.00 98.00 91 LYS A N 1
ATOM 730 C CA . LYS A 1 91 ? 17.678 5.956 -13.886 1.00 98.00 91 LYS A CA 1
ATOM 731 C C . LYS A 1 91 ? 17.255 7.421 -13.783 1.00 98.00 91 LYS A C 1
ATOM 733 O O . LYS A 1 91 ? 18.029 8.284 -13.374 1.00 98.00 91 LYS A O 1
ATOM 738 N N . ARG A 1 92 ? 16.012 7.729 -14.168 1.00 98.38 92 ARG A N 1
ATOM 739 C CA . ARG A 1 92 ? 15.463 9.082 -14.012 1.00 98.38 92 ARG A CA 1
ATOM 740 C C . ARG A 1 92 ? 15.235 9.429 -12.547 1.00 98.38 92 ARG A C 1
ATOM 742 O O . ARG A 1 92 ? 15.453 10.579 -12.190 1.00 98.38 92 ARG A O 1
ATOM 749 N N . ILE A 1 93 ? 14.792 8.472 -11.730 1.00 98.00 93 ILE A N 1
ATOM 750 C CA . ILE A 1 93 ? 14.670 8.652 -10.277 1.00 98.00 93 ILE A CA 1
ATOM 751 C C . ILE A 1 93 ? 16.062 8.892 -9.676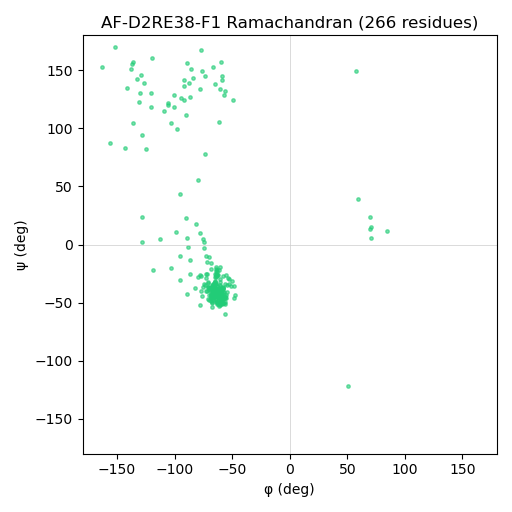 1.00 98.00 93 ILE A C 1
ATOM 753 O O . ILE A 1 93 ? 16.259 9.916 -9.035 1.00 98.00 93 ILE A O 1
ATOM 757 N N . GLU A 1 94 ? 17.048 8.059 -10.007 1.00 97.31 94 GLU A N 1
ATOM 758 C CA . GLU A 1 94 ? 18.436 8.180 -9.537 1.00 97.31 94 GLU A CA 1
ATOM 759 C C . GLU A 1 94 ? 19.041 9.560 -9.843 1.00 97.31 94 GLU A C 1
ATOM 761 O O . GLU A 1 94 ? 19.706 10.168 -9.005 1.00 97.31 94 GLU A O 1
ATOM 766 N N . SER A 1 95 ? 18.774 10.114 -11.031 1.00 97.69 95 SER A N 1
ATOM 767 C CA . SER A 1 95 ? 19.218 11.469 -11.376 1.00 97.69 95 SER A CA 1
ATOM 768 C C . SER A 1 95 ? 18.570 12.559 -10.516 1.00 97.69 95 SER A C 1
ATOM 770 O O . SER A 1 95 ? 19.196 13.597 -10.312 1.00 97.69 95 SER A O 1
ATOM 772 N N . LEU A 1 96 ? 17.327 12.368 -10.071 1.00 97.75 96 LEU A N 1
ATOM 773 C CA . LEU A 1 96 ? 16.595 13.326 -9.239 1.00 97.75 96 LEU A CA 1
ATOM 774 C C . LEU A 1 96 ? 17.012 13.236 -7.764 1.00 97.75 96 LEU A C 1
ATOM 776 O O . LEU A 1 96 ? 16.956 14.244 -7.068 1.00 97.75 96 LEU A O 1
ATOM 780 N N . GLU A 1 97 ? 17.458 12.066 -7.300 1.00 96.06 97 GLU A N 1
ATOM 781 C CA . GLU A 1 97 ? 17.927 11.854 -5.921 1.00 96.06 97 GLU A CA 1
ATOM 782 C C . GLU A 1 97 ? 19.196 12.642 -5.582 1.00 96.06 97 GLU A C 1
ATOM 784 O O . GLU A 1 97 ? 19.417 12.970 -4.420 1.00 96.06 97 GLU A O 1
ATOM 789 N N . LYS A 1 98 ? 20.009 12.985 -6.589 1.00 94.38 98 LYS A N 1
ATOM 790 C CA . LYS A 1 98 ? 21.232 13.786 -6.410 1.00 94.38 98 LYS A CA 1
ATOM 791 C C . LYS A 1 98 ? 20.954 15.204 -5.900 1.00 94.38 98 LYS A C 1
ATOM 793 O O . LYS A 1 98 ? 21.833 15.804 -5.293 1.00 94.38 98 LYS A O 1
ATOM 798 N N . ASP A 1 99 ? 19.757 15.727 -6.164 1.00 95.75 99 ASP A N 1
ATOM 799 C CA . ASP A 1 99 ? 19.300 17.045 -5.722 1.00 95.75 99 ASP A CA 1
ATOM 800 C C . ASP A 1 99 ? 17.800 16.982 -5.361 1.00 95.75 99 ASP A C 1
ATOM 802 O O . ASP A 1 99 ? 16.933 17.283 -6.194 1.00 95.75 99 ASP A O 1
ATOM 806 N N . PRO A 1 100 ? 17.446 16.538 -4.142 1.00 95.12 100 PRO A N 1
ATOM 807 C CA . PRO A 1 100 ? 16.071 16.226 -3.760 1.00 95.12 100 PRO A CA 1
ATOM 808 C C . PRO A 1 100 ? 15.251 17.481 -3.402 1.00 95.12 100 PRO A C 1
ATOM 810 O O . PRO A 1 100 ? 14.643 17.573 -2.337 1.00 95.12 100 PRO A O 1
ATOM 813 N N . THR A 1 101 ? 15.174 18.455 -4.312 1.00 96.44 101 THR A N 1
ATOM 814 C CA . THR A 1 101 ? 14.246 19.592 -4.186 1.00 96.44 101 THR A CA 1
ATOM 815 C C . THR A 1 101 ? 12.792 19.119 -4.129 1.00 96.44 101 THR A C 1
ATOM 817 O O . THR A 1 101 ? 12.440 18.075 -4.683 1.00 96.44 101 THR A O 1
ATOM 820 N N . SER A 1 102 ? 11.890 19.929 -3.569 1.00 96.06 102 SER A N 1
ATOM 821 C CA . SER A 1 102 ? 10.452 19.616 -3.513 1.00 96.06 102 SER A CA 1
ATOM 822 C C . SER A 1 102 ? 9.851 19.221 -4.871 1.00 96.06 102 SER A C 1
ATOM 824 O O . SER A 1 102 ? 8.990 18.343 -4.961 1.00 96.06 102 SER A O 1
ATOM 826 N N . ASN A 1 103 ? 10.320 19.841 -5.960 1.00 96.56 103 ASN A N 1
ATOM 827 C CA . ASN A 1 103 ? 9.894 19.501 -7.317 1.00 96.56 103 ASN A CA 1
ATOM 828 C C . ASN A 1 103 ? 10.465 18.154 -7.788 1.00 96.56 103 ASN A C 1
ATOM 830 O O . ASN A 1 103 ? 9.756 17.374 -8.428 1.00 96.56 103 ASN A O 1
ATOM 834 N N . ASN A 1 104 ? 11.728 17.866 -7.472 1.00 97.69 104 ASN A N 1
ATOM 835 C CA . ASN A 1 104 ? 12.363 16.599 -7.822 1.00 97.69 104 ASN A CA 1
ATOM 836 C C . ASN A 1 104 ? 11.748 15.441 -7.035 1.00 97.69 104 ASN A C 1
ATOM 838 O O . ASN A 1 104 ? 11.363 14.450 -7.648 1.00 97.69 104 ASN A O 1
ATOM 842 N N . VAL A 1 105 ? 11.492 15.609 -5.736 1.00 97.12 105 VAL A N 1
ATOM 843 C CA . VAL A 1 105 ? 10.759 14.631 -4.915 1.00 97.12 105 VAL A CA 1
ATOM 844 C C . VAL A 1 105 ? 9.376 14.341 -5.485 1.00 97.12 105 VAL A C 1
ATOM 846 O O . VAL A 1 105 ? 9.012 13.181 -5.683 1.00 97.12 105 VAL A O 1
ATOM 849 N N . LYS A 1 106 ? 8.621 15.377 -5.863 1.00 97.12 106 LYS A N 1
ATOM 850 C CA . LYS A 1 106 ? 7.332 15.195 -6.539 1.00 97.12 106 LYS A CA 1
ATOM 851 C C . LYS A 1 106 ? 7.464 14.358 -7.815 1.00 97.12 106 LYS A C 1
ATOM 853 O O . LYS A 1 106 ? 6.645 13.472 -8.052 1.00 97.12 106 LYS A O 1
ATOM 858 N N . LYS A 1 107 ? 8.480 14.617 -8.644 1.00 98.00 107 LYS A N 1
ATOM 859 C CA . LYS A 1 107 ? 8.740 13.836 -9.865 1.00 98.00 107 LYS A CA 1
ATOM 860 C C . LYS A 1 107 ? 9.127 12.389 -9.551 1.00 98.00 107 LYS A C 1
ATOM 862 O O . LYS A 1 107 ? 8.638 11.508 -10.251 1.00 98.00 107 LYS A O 1
ATOM 867 N N . MET A 1 108 ? 9.933 12.141 -8.516 1.00 97.88 108 MET A N 1
ATOM 868 C CA . MET A 1 108 ? 10.309 10.790 -8.076 1.00 97.88 108 MET A CA 1
ATOM 869 C C . MET A 1 108 ? 9.072 9.965 -7.707 1.00 97.88 108 MET A C 1
ATOM 871 O O . MET A 1 108 ? 8.845 8.916 -8.304 1.00 97.88 108 MET A O 1
ATOM 875 N N . ILE A 1 109 ? 8.199 10.507 -6.850 1.00 97.44 109 ILE A N 1
ATOM 876 C CA . ILE A 1 109 ? 6.918 9.884 -6.465 1.00 97.44 109 ILE A CA 1
ATOM 877 C C . ILE A 1 109 ? 6.061 9.573 -7.699 1.00 97.44 109 ILE A C 1
ATOM 879 O O . ILE A 1 109 ? 5.500 8.488 -7.833 1.00 97.44 109 ILE A O 1
ATOM 883 N N . MET A 1 110 ? 5.948 10.524 -8.631 1.00 97.75 110 MET A N 1
ATOM 884 C CA . MET A 1 110 ? 5.155 10.334 -9.850 1.00 97.75 110 MET A CA 1
ATOM 885 C C . MET A 1 110 ? 5.744 9.263 -10.780 1.00 97.75 110 MET A C 1
ATOM 887 O O . MET A 1 110 ? 4.987 8.559 -11.452 1.00 97.75 110 MET A O 1
ATOM 891 N N . LEU A 1 111 ? 7.074 9.156 -10.851 1.00 97.88 111 LEU A N 1
ATOM 892 C CA . LEU A 1 111 ? 7.782 8.160 -11.652 1.00 97.88 111 LEU A CA 1
ATOM 893 C C . LEU A 1 111 ? 7.641 6.758 -11.057 1.00 97.88 111 LEU A C 1
ATOM 895 O O . LEU A 1 111 ? 7.272 5.843 -11.790 1.00 97.88 111 LEU A O 1
ATOM 899 N N . GLU A 1 112 ? 7.848 6.598 -9.751 1.00 97.12 112 GLU A N 1
ATOM 900 C CA . GLU A 1 112 ? 7.643 5.323 -9.051 1.00 97.12 112 GLU A CA 1
ATOM 901 C C . GLU A 1 112 ? 6.170 4.899 -9.117 1.00 97.12 112 GLU A C 1
ATOM 903 O O . GLU A 1 112 ? 5.845 3.773 -9.488 1.00 97.12 112 GLU A O 1
ATOM 908 N N . GLY A 1 113 ? 5.251 5.838 -8.894 1.00 96.81 113 GLY A N 1
ATOM 909 C CA . GLY A 1 113 ? 3.823 5.598 -9.042 1.00 96.81 113 GLY A CA 1
ATOM 910 C C . GLY A 1 113 ? 3.429 5.128 -10.446 1.00 96.81 113 GLY A C 1
ATOM 911 O O . GLY A 1 113 ? 2.582 4.248 -10.592 1.00 96.81 113 GLY A O 1
ATOM 912 N N . LYS A 1 114 ? 4.072 5.671 -11.490 1.00 96.38 114 LYS A N 1
ATOM 913 C CA . LYS A 1 114 ? 3.909 5.212 -12.879 1.00 96.38 114 LYS A CA 1
ATOM 914 C C . LYS A 1 114 ? 4.505 3.818 -13.090 1.00 96.38 114 LYS A C 1
ATOM 916 O O . LYS A 1 114 ? 3.885 3.014 -13.779 1.00 96.38 114 LYS A O 1
ATOM 921 N N . LEU A 1 115 ? 5.689 3.551 -12.537 1.00 96.31 115 LEU A N 1
ATOM 922 C CA . LEU A 1 115 ? 6.363 2.252 -12.624 1.00 96.31 115 LEU A CA 1
ATOM 923 C C . LEU A 1 115 ? 5.483 1.132 -12.060 1.00 96.31 115 LEU A C 1
ATOM 925 O O . LEU A 1 115 ? 5.388 0.066 -12.661 1.00 96.31 115 LEU A O 1
ATOM 929 N N . LEU A 1 116 ? 4.810 1.423 -10.947 1.00 96.25 116 LEU A N 1
ATOM 930 C CA . LEU A 1 116 ? 3.932 0.507 -10.227 1.00 96.25 116 LEU A CA 1
ATOM 931 C C . LEU A 1 116 ? 2.469 0.546 -10.716 1.00 96.25 116 LEU A C 1
ATOM 933 O O . LEU A 1 116 ? 1.607 -0.104 -10.133 1.00 96.25 116 LEU A O 1
ATOM 937 N N . GLY A 1 117 ? 2.150 1.293 -11.778 1.00 95.06 117 GLY A N 1
ATOM 938 C CA . GLY A 1 117 ? 0.808 1.276 -12.376 1.00 95.06 117 GLY A CA 1
ATOM 939 C C . GLY A 1 117 ? -0.293 1.910 -11.515 1.00 95.06 117 GLY A C 1
ATOM 940 O O . GLY A 1 117 ? -1.469 1.592 -11.674 1.00 95.06 117 GLY A O 1
ATOM 941 N N . TYR A 1 118 ? 0.049 2.813 -10.592 1.00 96.56 118 TYR A N 1
ATOM 942 C CA . TYR A 1 118 ? -0.952 3.494 -9.772 1.00 96.56 118 TYR A CA 1
ATOM 943 C C . TYR A 1 118 ? -1.684 4.604 -10.546 1.00 96.56 118 TYR A C 1
ATOM 945 O O . TYR A 1 118 ? -1.092 5.272 -11.406 1.00 96.56 118 TYR A O 1
ATOM 953 N N . PRO A 1 119 ? -2.965 4.885 -10.225 1.00 96.69 119 PRO A N 1
ATOM 954 C CA . PRO A 1 119 ? -3.706 5.956 -10.875 1.00 96.69 119 PRO A CA 1
ATOM 955 C C . PRO A 1 119 ? -2.996 7.307 -10.733 1.00 96.69 119 PRO A C 1
ATOM 957 O O . PRO A 1 119 ? -2.700 7.758 -9.626 1.00 96.69 119 PRO A O 1
ATOM 960 N N . LYS A 1 120 ? -2.803 8.013 -11.858 1.00 96.50 120 LYS A N 1
ATOM 961 C CA . LYS A 1 120 ? -2.127 9.329 -11.898 1.00 96.50 120 LYS A CA 1
ATOM 962 C C . LYS A 1 120 ? -2.723 10.358 -10.928 1.00 96.50 120 LYS A C 1
ATOM 964 O O . LYS A 1 120 ? -2.023 11.264 -10.493 1.00 96.50 120 LYS A O 1
ATOM 969 N N . CYS A 1 121 ? -4.022 10.267 -10.633 1.00 96.50 121 CYS A N 1
ATOM 970 C CA . CYS A 1 121 ? -4.678 11.154 -9.672 1.00 96.50 121 CYS A CA 1
ATOM 971 C C . CYS A 1 121 ? -4.243 10.875 -8.227 1.00 96.50 121 CYS A C 1
ATOM 973 O O . CYS A 1 121 ? -4.027 11.828 -7.483 1.00 96.50 121 CYS A O 1
ATOM 975 N N . CYS A 1 122 ? -4.071 9.604 -7.853 1.00 97.06 122 CYS A N 1
ATOM 976 C CA . CYS A 1 122 ? -3.632 9.197 -6.520 1.00 97.06 122 CYS A CA 1
ATOM 977 C C . CYS A 1 122 ? -2.181 9.621 -6.290 1.00 97.06 122 CYS A C 1
ATOM 979 O O . CYS A 1 122 ? -1.901 10.363 -5.356 1.00 97.06 122 CYS A O 1
ATOM 981 N N . THR A 1 123 ? -1.284 9.291 -7.223 1.00 97.00 123 THR A N 1
ATOM 982 C CA . THR A 1 123 ? 0.142 9.649 -7.124 1.00 97.00 123 THR A CA 1
ATOM 983 C C . THR A 1 123 ? 0.355 11.164 -7.121 1.00 97.00 123 THR A C 1
ATOM 985 O O . THR A 1 123 ? 1.138 11.685 -6.324 1.00 97.00 123 THR A O 1
ATOM 988 N N . LYS A 1 124 ? -0.410 11.911 -7.935 1.00 97.06 124 LYS A N 1
ATOM 989 C CA . LYS A 1 124 ? -0.382 13.382 -7.928 1.00 97.06 124 LYS A CA 1
ATOM 990 C C . LYS A 1 124 ? -0.852 13.944 -6.589 1.00 97.06 124 LYS A C 1
ATOM 992 O O . LYS A 1 124 ? -0.151 14.784 -6.030 1.00 97.06 124 LYS A O 1
ATOM 997 N N . SER A 1 125 ? -1.994 13.482 -6.077 1.00 96.88 125 SER A N 1
ATOM 998 C CA . SER A 1 125 ? -2.535 13.937 -4.791 1.00 96.88 125 SER A CA 1
ATOM 999 C C . SER A 1 125 ? -1.564 13.650 -3.645 1.00 96.88 125 SER A C 1
ATOM 1001 O O . SER A 1 125 ? -1.216 14.563 -2.896 1.00 96.88 125 SER A O 1
ATOM 1003 N N . PHE A 1 126 ? -1.039 12.424 -3.581 1.00 96.75 126 PHE A N 1
ATOM 1004 C CA . PHE A 1 126 ? -0.043 12.009 -2.598 1.00 96.75 126 PHE A CA 1
ATOM 1005 C C . PHE A 1 126 ? 1.195 12.902 -2.628 1.00 96.75 126 PHE A C 1
ATOM 1007 O O . PHE A 1 126 ? 1.574 13.464 -1.603 1.00 96.75 126 PHE A O 1
ATOM 1014 N N . SER A 1 127 ? 1.775 13.107 -3.816 1.00 96.31 127 SER A N 1
ATOM 1015 C CA . SER A 1 127 ? 2.970 13.938 -3.977 1.00 96.31 127 SER A CA 1
ATOM 1016 C C . SER A 1 127 ? 2.749 15.381 -3.507 1.00 96.31 127 SER A C 1
ATOM 1018 O O . SER A 1 127 ? 3.608 15.959 -2.851 1.00 96.31 127 SER A O 1
ATOM 1020 N N . GLN A 1 128 ? 1.581 15.967 -3.793 1.00 96.00 128 GLN A N 1
ATOM 1021 C CA . GLN A 1 128 ? 1.249 17.329 -3.374 1.00 96.00 128 GLN A CA 1
ATOM 1022 C C . GLN A 1 128 ? 1.077 17.427 -1.858 1.00 96.00 128 GLN A C 1
ATOM 1024 O O . GLN A 1 128 ? 1.592 18.360 -1.248 1.00 96.00 128 GLN A O 1
ATOM 1029 N N . LYS A 1 129 ? 0.375 16.462 -1.255 1.00 94.81 129 LYS A N 1
ATOM 1030 C CA . LYS A 1 129 ? 0.157 16.410 0.193 1.00 94.81 129 LYS A CA 1
ATOM 1031 C C . LYS A 1 129 ? 1.475 16.220 0.948 1.00 94.81 129 LYS A C 1
ATOM 1033 O O . LYS A 1 129 ? 1.734 16.989 1.866 1.00 94.81 129 LYS A O 1
ATOM 1038 N N . LYS A 1 130 ? 2.328 15.281 0.519 1.00 92.00 130 LYS A N 1
ATOM 1039 C CA . LYS A 1 130 ? 3.630 15.019 1.154 1.00 92.00 130 LYS A CA 1
ATOM 1040 C C . LYS A 1 130 ? 4.550 16.235 1.136 1.00 92.00 130 LYS A C 1
ATOM 1042 O O . LYS A 1 130 ? 5.049 16.626 2.183 1.00 92.00 130 LYS A O 1
ATOM 1047 N N . ILE A 1 131 ? 4.711 16.877 -0.022 1.00 93.00 131 ILE A N 1
ATOM 1048 C CA . ILE A 1 131 ? 5.519 18.101 -0.140 1.00 93.00 131 ILE A CA 1
ATOM 1049 C C . ILE A 1 131 ? 4.926 19.261 0.668 1.00 93.00 131 ILE A C 1
ATOM 1051 O O . ILE A 1 131 ? 5.664 20.072 1.214 1.00 93.00 131 ILE A O 1
ATOM 1055 N N . GLY A 1 132 ? 3.599 19.333 0.772 1.00 91.88 132 GLY A N 1
ATOM 1056 C CA . GLY A 1 132 ? 2.907 20.325 1.592 1.00 91.88 132 GLY A CA 1
ATOM 1057 C C . GLY A 1 132 ? 2.886 20.020 3.095 1.00 91.88 132 GLY A C 1
ATOM 1058 O O . GLY A 1 132 ? 2.116 20.662 3.804 1.00 91.88 132 GLY A O 1
ATOM 1059 N N . GLY A 1 133 ? 3.639 19.023 3.579 1.00 89.94 133 GLY A N 1
ATOM 1060 C CA . GLY A 1 133 ? 3.688 18.648 4.999 1.00 89.94 133 GLY A CA 1
ATOM 1061 C C . GLY A 1 133 ? 2.407 17.996 5.538 1.00 89.94 133 GLY A C 1
ATOM 1062 O O . GLY A 1 133 ? 2.238 17.868 6.748 1.00 89.94 133 GLY A O 1
ATOM 1063 N N . LYS A 1 134 ? 1.486 17.583 4.660 1.00 91.06 134 LYS A N 1
ATOM 1064 C CA . LYS A 1 134 ? 0.258 16.864 5.029 1.00 91.06 134 LYS A CA 1
ATOM 1065 C C . LYS A 1 134 ? 0.509 15.358 5.037 1.00 91.06 134 LYS A C 1
ATOM 1067 O O . LYS A 1 134 ? 1.388 14.864 4.331 1.00 91.06 134 LYS A O 1
ATOM 1072 N N . SER A 1 135 ? -0.299 14.616 5.797 1.00 90.88 135 SER A N 1
ATOM 1073 C CA . SER A 1 135 ? -0.245 13.151 5.826 1.00 90.88 135 SER A CA 1
ATOM 1074 C C . SER A 1 135 ? -1.395 12.544 5.014 1.00 90.88 135 SER A C 1
ATOM 1076 O O . SER A 1 135 ? -2.524 12.537 5.501 1.00 90.88 135 SER A O 1
ATOM 1078 N N . PRO A 1 136 ? -1.135 12.010 3.802 1.00 92.94 136 PRO A N 1
ATOM 1079 C CA . PRO A 1 136 ? -2.138 11.277 3.025 1.00 92.94 136 PRO A CA 1
ATOM 1080 C C . PRO A 1 136 ? -2.748 10.096 3.783 1.00 92.94 136 PRO A C 1
ATOM 1082 O O . PRO A 1 136 ? -3.924 9.808 3.613 1.00 92.94 136 PRO A O 1
ATOM 1085 N N . GLU A 1 137 ? -1.952 9.443 4.630 1.00 95.31 137 GLU A N 1
ATOM 1086 C CA . GLU A 1 137 ? -2.386 8.324 5.464 1.00 95.31 137 GLU A CA 1
ATOM 1087 C C . GLU A 1 137 ? -3.488 8.742 6.441 1.00 95.31 137 GLU A C 1
ATOM 1089 O O . GLU A 1 137 ? -4.506 8.064 6.531 1.00 95.31 137 GLU A O 1
ATOM 1094 N N . LYS A 1 138 ? -3.329 9.892 7.117 1.00 95.50 138 LYS A N 1
ATOM 1095 C CA . LYS A 1 138 ? -4.345 10.408 8.050 1.00 95.50 138 LYS A CA 1
ATOM 1096 C C . LYS A 1 138 ? -5.677 10.642 7.350 1.00 95.50 138 LYS A C 1
ATOM 1098 O O . LYS A 1 138 ? -6.709 10.278 7.897 1.00 95.50 138 LYS A O 1
ATOM 1103 N N . ASP A 1 139 ? -5.645 11.206 6.144 1.00 95.50 139 ASP A N 1
ATOM 1104 C CA . ASP A 1 139 ? -6.860 11.454 5.365 1.00 95.50 139 ASP A CA 1
ATOM 1105 C C . ASP A 1 139 ? -7.578 10.135 5.028 1.00 95.50 139 ASP A C 1
ATOM 1107 O O . ASP A 1 139 ? -8.791 10.041 5.172 1.00 95.50 139 ASP A O 1
ATOM 1111 N N . VAL A 1 140 ? -6.836 9.089 4.646 1.00 96.88 140 VAL A N 1
ATOM 1112 C CA . VAL A 1 140 ? -7.429 7.774 4.347 1.00 96.88 140 VAL A CA 1
ATOM 1113 C C . VAL A 1 140 ? -7.931 7.065 5.601 1.00 96.88 140 VAL A C 1
ATOM 1115 O O . VAL A 1 140 ? -8.968 6.415 5.546 1.00 96.88 140 VAL A O 1
ATOM 1118 N N . ILE A 1 141 ? -7.241 7.198 6.736 1.00 97.88 141 ILE A N 1
ATOM 1119 C CA . ILE A 1 141 ? -7.727 6.684 8.023 1.00 97.88 141 ILE A CA 1
ATOM 1120 C C . ILE A 1 141 ? -9.072 7.323 8.372 1.00 97.88 141 ILE A C 1
ATOM 1122 O O . ILE A 1 141 ? -10.001 6.607 8.735 1.00 97.88 141 ILE A O 1
ATOM 1126 N N . LEU A 1 142 ? -9.186 8.649 8.236 1.00 97.69 142 LEU A N 1
ATOM 1127 C CA . LEU A 1 142 ? -10.440 9.361 8.479 1.00 97.69 142 LEU A CA 1
ATOM 1128 C C . LEU A 1 142 ? -11.542 8.881 7.528 1.00 97.69 142 LEU A C 1
ATOM 1130 O O . LEU A 1 142 ? -12.632 8.572 7.999 1.00 97.69 142 LEU A O 1
ATOM 1134 N N . ASP A 1 143 ? -11.245 8.725 6.233 1.00 96.88 143 ASP A N 1
ATOM 1135 C CA . ASP A 1 143 ? -12.201 8.173 5.265 1.00 96.88 143 ASP A CA 1
ATOM 1136 C C . ASP A 1 143 ? -12.652 6.748 5.646 1.00 96.88 143 ASP A C 1
ATOM 1138 O O . ASP A 1 143 ? -13.827 6.416 5.506 1.00 96.88 143 ASP A O 1
ATOM 1142 N N . CYS A 1 144 ? -11.738 5.890 6.114 1.00 97.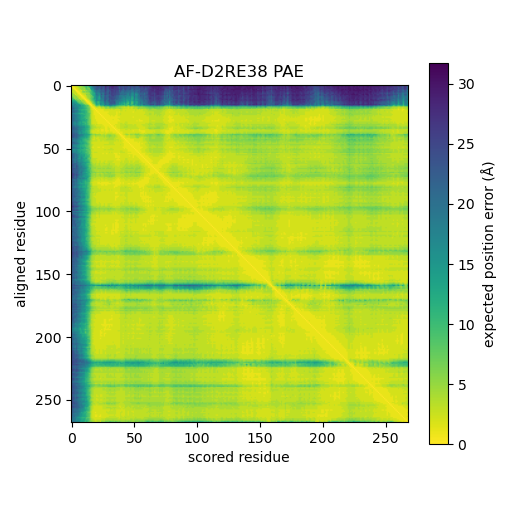38 144 CYS A N 1
ATOM 1143 C CA . CYS A 1 144 ? -12.054 4.522 6.536 1.00 97.38 144 CYS A CA 1
ATOM 1144 C C . CYS A 1 144 ? -12.924 4.478 7.800 1.00 97.38 144 CYS A C 1
ATOM 1146 O O . CYS A 1 144 ? -13.768 3.588 7.908 1.00 97.38 144 CYS A O 1
ATOM 1148 N N . ILE A 1 145 ? -12.726 5.413 8.739 1.00 97.56 145 ILE A N 1
ATOM 1149 C CA . ILE A 1 145 ? -13.572 5.568 9.933 1.00 97.56 145 ILE A CA 1
ATOM 1150 C C . ILE A 1 145 ? -14.967 6.042 9.520 1.00 97.56 145 ILE A C 1
ATOM 1152 O O . ILE A 1 145 ? -15.951 5.384 9.846 1.00 97.56 145 ILE A O 1
ATOM 1156 N N . ASP A 1 146 ? -15.043 7.143 8.768 1.00 96.31 146 ASP A N 1
ATOM 1157 C CA . ASP A 1 146 ? -16.299 7.768 8.331 1.00 96.31 146 ASP A CA 1
ATOM 1158 C C . ASP A 1 146 ? -17.179 6.800 7.529 1.00 96.31 146 ASP A C 1
ATOM 1160 O O . ASP A 1 146 ? -18.399 6.772 7.660 1.00 96.31 146 ASP A O 1
ATOM 1164 N N . GLN A 1 147 ? -16.547 5.945 6.725 1.00 94.56 147 GLN A N 1
ATOM 1165 C CA . GLN A 1 147 ? -17.246 5.038 5.820 1.00 94.56 147 GLN A CA 1
ATOM 1166 C C . GLN A 1 147 ? -17.391 3.616 6.369 1.00 94.56 147 GLN A C 1
ATOM 1168 O O . GLN A 1 147 ? -17.749 2.727 5.602 1.00 94.56 147 GLN A O 1
ATOM 1173 N N . GLY A 1 148 ? -17.095 3.388 7.654 1.00 94.69 148 GLY A N 1
ATOM 1174 C CA . GLY A 1 148 ? -17.320 2.105 8.330 1.00 94.69 148 GLY A CA 1
ATOM 1175 C C . GLY A 1 148 ? -16.395 0.959 7.905 1.00 94.69 148 GLY A C 1
ATOM 1176 O O . GLY A 1 148 ? -16.547 -0.158 8.394 1.00 94.69 148 GLY A O 1
ATOM 1177 N N . VAL A 1 149 ? -15.393 1.212 7.056 1.00 95.56 149 VAL A N 1
ATOM 1178 C CA . VAL A 1 149 ? -14.536 0.163 6.476 1.00 95.56 149 VAL A CA 1
ATOM 1179 C C . VAL A 1 149 ? -13.801 -0.642 7.539 1.00 95.56 149 VAL A C 1
ATOM 1181 O O . VAL A 1 149 ? -13.671 -1.859 7.415 1.00 95.56 149 VAL A O 1
ATOM 1184 N N . PHE A 1 150 ? -13.319 0.015 8.593 1.00 96.00 150 PHE A N 1
ATOM 1185 C CA . PHE A 1 150 ? -12.638 -0.695 9.671 1.00 96.00 150 PHE A CA 1
ATOM 1186 C C . PHE A 1 150 ? -13.568 -1.636 10.432 1.00 96.00 150 PHE A C 1
ATOM 1188 O O . PHE A 1 150 ? -13.160 -2.756 10.729 1.00 96.00 150 PHE A O 1
ATOM 1195 N N . VAL A 1 151 ? -14.793 -1.200 10.731 1.00 95.25 151 VAL A N 1
ATOM 1196 C CA . VAL A 1 151 ? -15.777 -2.011 11.460 1.00 95.25 151 VAL A CA 1
ATOM 1197 C C . VAL A 1 151 ? -16.132 -3.242 10.639 1.00 95.25 151 VAL A C 1
ATOM 1199 O O . VAL A 1 151 ? -15.961 -4.357 11.123 1.00 95.25 151 VAL A O 1
ATOM 1202 N N . GLU A 1 152 ? -16.491 -3.052 9.368 1.00 93.56 152 GLU A N 1
ATOM 1203 C CA . GLU A 1 152 ? -16.861 -4.157 8.482 1.00 93.56 152 GLU A CA 1
ATOM 1204 C C . GLU A 1 152 ? -15.730 -5.186 8.339 1.00 93.56 152 GLU A C 1
ATOM 1206 O O . GLU A 1 152 ? -15.961 -6.392 8.445 1.00 93.56 152 GLU A O 1
ATOM 1211 N N . VAL A 1 153 ? -14.483 -4.733 8.161 1.00 93.38 153 VAL A N 1
ATOM 1212 C CA . VAL A 1 153 ? -13.332 -5.646 8.092 1.00 93.38 153 VAL A CA 1
ATOM 1213 C C . VAL A 1 153 ? -13.123 -6.379 9.414 1.00 93.38 153 VAL A C 1
ATOM 1215 O O . VAL A 1 153 ? -12.867 -7.580 9.404 1.00 93.38 153 VAL A O 1
ATOM 1218 N N . LEU A 1 154 ? -13.240 -5.698 10.555 1.00 94.25 154 LEU A N 1
ATOM 1219 C CA . LEU A 1 154 ? -13.056 -6.315 11.869 1.00 94.25 154 LEU A CA 1
ATOM 1220 C C . LEU A 1 154 ? -14.145 -7.340 12.194 1.00 94.25 154 LEU A C 1
ATOM 1222 O O . LEU A 1 154 ? -13.826 -8.389 12.755 1.00 94.25 154 LEU A O 1
ATOM 1226 N N . GLU A 1 155 ? -15.399 -7.080 11.836 1.00 93.69 155 GLU A N 1
ATOM 1227 C CA . GLU A 1 155 ? -16.513 -8.014 12.028 1.00 93.69 155 GLU A CA 1
ATOM 1228 C C . GLU A 1 155 ? -16.311 -9.287 11.207 1.00 93.69 155 GLU A C 1
ATOM 1230 O O . GLU A 1 155 ? -16.406 -10.391 11.746 1.00 93.69 155 GLU A O 1
ATOM 1235 N N . ASN A 1 156 ? -15.920 -9.136 9.939 1.00 91.81 156 ASN A N 1
ATOM 1236 C CA . ASN A 1 156 ? -15.797 -10.249 9.002 1.00 91.81 156 ASN A CA 1
ATOM 1237 C C . ASN A 1 156 ? -14.431 -10.961 9.050 1.00 91.81 156 ASN A C 1
ATOM 1239 O O . ASN A 1 156 ? -14.313 -12.070 8.538 1.00 91.81 156 ASN A O 1
ATOM 1243 N N . PHE A 1 157 ? -13.402 -10.390 9.690 1.00 91.44 157 PHE A N 1
ATOM 1244 C CA . PHE A 1 157 ? -12.065 -10.996 9.752 1.00 91.44 157 PHE A CA 1
ATOM 1245 C C . PHE A 1 157 ? -12.098 -12.424 10.345 1.00 91.44 157 PHE A C 1
ATOM 1247 O O . PHE A 1 157 ? -12.659 -12.594 11.440 1.00 91.44 157 PHE A O 1
ATOM 1254 N N . PRO A 1 158 ? -11.443 -13.425 9.710 1.00 88.75 158 PRO A N 1
ATOM 1255 C CA . PRO A 1 158 ? -10.449 -13.307 8.628 1.00 88.75 158 PRO A CA 1
ATOM 1256 C C . PRO A 1 158 ? -11.012 -13.279 7.199 1.00 88.75 158 PRO A C 1
ATOM 1258 O O . PRO A 1 158 ? -10.230 -13.139 6.255 1.00 88.75 158 PRO A O 1
ATOM 1261 N N . GLU A 1 159 ? -12.327 -13.408 7.034 1.00 85.12 159 GLU A N 1
ATOM 1262 C CA . GLU A 1 159 ? -12.976 -13.492 5.731 1.00 85.12 159 GLU A CA 1
ATOM 1263 C C . GLU A 1 159 ? -13.002 -12.138 5.006 1.00 85.12 159 GLU A C 1
ATOM 1265 O O . GLU A 1 159 ? -13.168 -11.081 5.620 1.00 85.12 159 GLU A O 1
ATOM 1270 N N . PRO A 1 160 ? -12.876 -12.136 3.673 1.00 73.81 160 PRO A N 1
ATOM 1271 C CA . PRO A 1 160 ? -12.711 -10.917 2.899 1.00 73.81 160 PRO A CA 1
ATOM 1272 C C . PRO A 1 160 ? -14.042 -10.399 2.342 1.00 73.81 160 PRO A C 1
ATOM 1274 O O . PRO A 1 160 ? -14.122 -10.013 1.169 1.00 73.81 160 PRO A O 1
ATOM 1277 N N . ASN A 1 161 ? -15.096 -10.406 3.159 1.00 79.50 161 ASN A N 1
ATOM 1278 C CA . ASN A 1 161 ? -16.339 -9.723 2.813 1.00 79.50 161 ASN A CA 1
ATOM 1279 C C . ASN A 1 161 ? -16.117 -8.210 2.948 1.00 79.50 161 ASN A C 1
ATOM 1281 O O . ASN A 1 161 ? -16.410 -7.604 3.974 1.00 79.50 161 ASN A O 1
ATOM 1285 N N . LEU A 1 162 ? -15.451 -7.645 1.941 1.00 82.19 162 LEU A N 1
ATOM 1286 C CA . LEU A 1 162 ? -14.987 -6.268 1.940 1.00 82.19 162 LEU A CA 1
ATOM 1287 C C . LEU A 1 162 ? -16.073 -5.325 1.419 1.00 82.19 162 LEU A C 1
ATOM 1289 O O . LEU A 1 162 ? -16.649 -5.616 0.364 1.00 82.19 162 LEU A O 1
ATOM 1293 N N . PRO A 1 163 ? -16.255 -4.146 2.040 1.00 86.31 163 PRO A N 1
ATOM 1294 C CA . PRO A 1 163 ? -17.015 -3.083 1.408 1.00 86.31 163 PRO A CA 1
ATOM 1295 C C . PRO A 1 163 ? -16.371 -2.720 0.072 1.00 86.31 163 PRO A C 1
ATOM 1297 O O . PRO A 1 163 ? -15.147 -2.628 -0.051 1.00 86.31 163 PRO A O 1
ATOM 1300 N N . GLU A 1 164 ? -17.198 -2.433 -0.932 1.00 87.38 164 GLU A N 1
ATOM 1301 C CA . GLU A 1 164 ? -16.740 -2.086 -2.284 1.00 87.38 164 GLU A CA 1
ATOM 1302 C C . GLU A 1 164 ? -15.706 -0.944 -2.273 1.00 87.38 164 GLU A C 1
ATOM 1304 O O . GLU A 1 164 ? -14.757 -0.919 -3.059 1.00 87.38 164 GLU A O 1
ATOM 1309 N N . LYS A 1 165 ? -15.857 -0.004 -1.335 1.00 89.62 165 LYS A N 1
ATOM 1310 C CA . LYS A 1 165 ? -14.976 1.157 -1.179 1.00 89.62 165 LYS A CA 1
ATOM 1311 C C . LYS A 1 165 ? -13.542 0.783 -0.790 1.00 89.62 165 LYS A C 1
ATOM 1313 O O . LYS A 1 165 ? -12.601 1.479 -1.187 1.00 89.62 165 LYS A O 1
ATOM 1318 N N . SER A 1 166 ? -13.354 -0.344 -0.100 1.00 92.56 166 SER A N 1
ATOM 1319 C CA . SER A 1 166 ? -12.033 -0.871 0.255 1.00 92.56 166 SER A CA 1
ATOM 1320 C C . SER A 1 166 ? -11.205 -1.231 -0.965 1.00 92.56 166 SER A C 1
ATOM 1322 O O . SER A 1 166 ? -9.982 -1.237 -0.878 1.00 92.56 166 SER A O 1
ATOM 1324 N N . TYR A 1 167 ? -11.816 -1.472 -2.127 1.00 95.00 167 TYR A N 1
ATOM 1325 C CA . TYR A 1 167 ? -11.060 -1.820 -3.327 1.00 95.00 167 TYR A CA 1
ATOM 1326 C C . TYR A 1 167 ? -10.119 -0.715 -3.794 1.00 95.00 167 TYR A C 1
ATOM 1328 O O . TYR A 1 167 ? -9.102 -1.008 -4.417 1.00 95.00 167 TYR A O 1
ATOM 1336 N N . SER A 1 168 ? -10.376 0.544 -3.434 1.00 96.19 168 SER A N 1
ATOM 1337 C CA . SER A 1 168 ? -9.432 1.633 -3.693 1.00 96.19 168 SER A CA 1
ATOM 1338 C C . SER A 1 168 ? -8.103 1.459 -2.943 1.00 96.19 168 SER A C 1
ATOM 1340 O O . SER A 1 168 ? -7.075 1.960 -3.398 1.00 96.19 168 SER A O 1
ATOM 1342 N N . LEU A 1 169 ? -8.090 0.697 -1.846 1.00 95.88 169 LEU A N 1
ATOM 1343 C CA . LEU A 1 169 ? -6.926 0.468 -0.995 1.00 95.88 169 LEU A CA 1
ATOM 1344 C C . LEU A 1 169 ? -5.909 -0.504 -1.598 1.00 95.88 169 LEU A C 1
ATOM 1346 O O . LEU A 1 1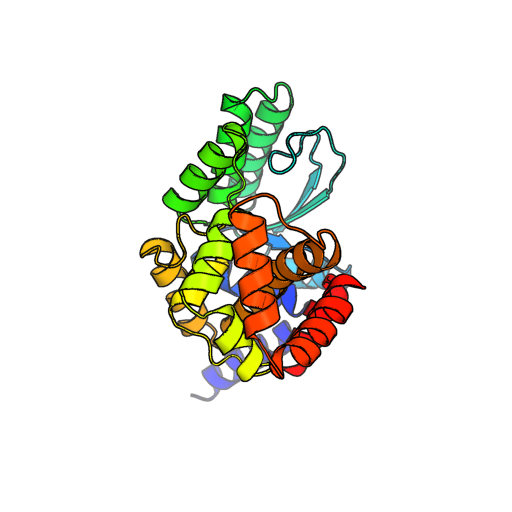69 ? -4.888 -0.760 -0.978 1.00 95.88 169 LEU A O 1
ATOM 1350 N N . PHE A 1 170 ? -6.062 -0.989 -2.833 1.00 93.50 170 PHE A N 1
ATOM 1351 C CA . PHE A 1 170 ? -4.905 -1.571 -3.534 1.00 93.50 170 PHE A CA 1
ATOM 1352 C C . PHE A 1 170 ? -3.770 -0.533 -3.722 1.00 93.50 170 PHE A C 1
ATOM 1354 O O . PHE A 1 170 ? -2.610 -0.889 -3.925 1.00 93.50 170 PHE A O 1
ATOM 1361 N N . THR A 1 171 ? -4.080 0.771 -3.633 1.00 87.81 171 THR A N 1
ATOM 1362 C CA . THR A 1 171 ? -3.114 1.862 -3.816 1.00 87.81 171 THR A CA 1
ATOM 1363 C C . THR A 1 171 ? -2.253 2.190 -2.593 1.00 87.81 171 THR A C 1
ATOM 1365 O O . THR A 1 171 ? -1.694 3.281 -2.560 1.00 87.81 171 THR A O 1
ATOM 1368 N N . MET A 1 172 ? -2.136 1.320 -1.584 1.00 89.44 172 MET A N 1
ATOM 1369 C CA . MET A 1 172 ? -1.543 1.674 -0.279 1.00 89.44 172 MET A CA 1
ATOM 1370 C C . MET A 1 172 ? -0.144 2.307 -0.314 1.00 89.44 172 MET A C 1
ATOM 1372 O O . MET A 1 172 ? 0.132 3.157 0.525 1.00 89.44 172 MET A O 1
ATOM 1376 N N . ASN A 1 173 ? 0.703 2.015 -1.308 1.00 85.75 173 ASN A N 1
ATOM 1377 C CA . ASN A 1 173 ? 2.020 2.667 -1.418 1.00 85.75 173 ASN A CA 1
ATOM 1378 C 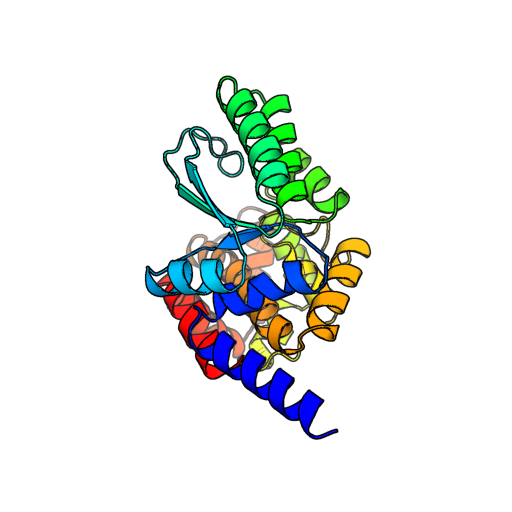C . ASN A 1 173 ? 1.929 4.191 -1.638 1.00 85.75 173 ASN A C 1
ATOM 1380 O O . ASN A 1 173 ? 2.850 4.922 -1.286 1.00 85.75 173 ASN A O 1
ATOM 1384 N N . PHE A 1 174 ? 0.825 4.679 -2.215 1.00 92.38 174 PHE A N 1
ATOM 1385 C CA . PHE A 1 174 ? 0.586 6.107 -2.457 1.00 92.38 174 PHE A CA 1
ATOM 1386 C C . PHE A 1 174 ? -0.759 6.600 -1.927 1.00 92.38 174 PHE A C 1
ATOM 1388 O O . PHE A 1 174 ? -1.063 7.774 -2.105 1.00 92.38 174 PHE A O 1
ATOM 1395 N N . TYR A 1 175 ? -1.544 5.743 -1.275 1.00 94.25 175 TYR A N 1
ATOM 1396 C CA . TYR A 1 175 ? -2.915 5.999 -0.836 1.00 94.25 175 TYR A CA 1
ATOM 1397 C C . TYR A 1 175 ? -3.876 6.396 -1.978 1.00 94.25 175 TYR A C 1
ATOM 1399 O O . TYR A 1 175 ? -3.488 7.008 -2.981 1.00 94.25 175 TYR A O 1
ATOM 1407 N N . PRO A 1 176 ? -5.173 6.063 -1.887 1.00 93.50 176 PRO A N 1
ATOM 1408 C CA . PRO A 1 176 ? -6.132 6.649 -2.807 1.00 93.50 176 PRO A CA 1
ATOM 1409 C C . PRO A 1 176 ? -6.235 8.158 -2.528 1.00 93.50 176 PRO A C 1
ATOM 1411 O O . PRO A 1 176 ? -6.009 8.619 -1.412 1.00 93.50 176 PRO A O 1
ATOM 1414 N N . CYS A 1 177 ? -6.580 8.969 -3.535 1.00 92.31 177 CYS A N 1
ATOM 1415 C CA . CYS A 1 177 ? -6.759 10.411 -3.295 1.00 92.31 177 CYS A CA 1
ATOM 1416 C C . CYS A 1 177 ? -7.911 10.713 -2.313 1.00 92.31 177 CYS A C 1
ATOM 1418 O O . CYS A 1 177 ? -7.907 11.766 -1.678 1.00 92.31 177 CYS A O 1
ATOM 1420 N N . LYS A 1 178 ? -8.874 9.788 -2.263 1.00 93.56 178 LYS A N 1
ATOM 1421 C CA . LYS A 1 178 ? -10.010 9.634 -1.351 1.00 93.56 178 LYS A CA 1
ATOM 1422 C C . LYS A 1 178 ? -10.521 8.199 -1.500 1.00 93.56 178 LYS A C 1
ATOM 1424 O O . LYS A 1 178 ? -10.350 7.628 -2.585 1.00 93.56 178 LYS A O 1
ATOM 1429 N N . LEU A 1 179 ? -11.137 7.621 -0.479 1.00 94.25 179 LEU A N 1
ATOM 1430 C CA . LEU A 1 179 ? -11.532 6.204 -0.497 1.00 94.25 179 LEU A CA 1
ATOM 1431 C C . LEU A 1 179 ? -12.534 5.851 -1.620 1.00 94.25 179 LEU A C 1
ATOM 1433 O O . LEU A 1 179 ? -12.481 4.766 -2.192 1.00 94.25 179 LEU A O 1
ATOM 1437 N N . ASP A 1 180 ? -13.383 6.792 -2.036 1.00 93.81 180 ASP A N 1
ATOM 1438 C CA . ASP A 1 180 ? -14.331 6.642 -3.152 1.00 93.81 180 ASP A CA 1
ATOM 1439 C C . ASP A 1 180 ? -13.738 7.065 -4.521 1.00 93.81 180 ASP A C 1
ATOM 1441 O O . ASP A 1 180 ? -14.449 7.426 -5.467 1.00 93.81 180 ASP A O 1
ATOM 1445 N N . CYS A 1 181 ? -12.408 7.063 -4.664 1.00 96.31 181 CYS A N 1
ATOM 1446 C CA . CYS A 1 181 ? -11.749 7.400 -5.924 1.00 96.31 181 CYS A CA 1
ATOM 1447 C C . CYS A 1 181 ? -12.152 6.421 -7.039 1.00 96.31 181 CYS A C 1
ATOM 1449 O O . CYS A 1 181 ? -11.615 5.321 -7.130 1.00 96.31 181 CYS A O 1
ATOM 1451 N N . LYS A 1 182 ? -13.015 6.863 -7.966 1.00 96.38 182 LYS A N 1
ATOM 1452 C CA . LYS A 1 182 ? -13.521 6.050 -9.093 1.00 96.38 182 LYS A CA 1
ATOM 1453 C C . LYS A 1 182 ? -12.431 5.294 -9.858 1.00 96.38 182 LYS A C 1
ATOM 1455 O O . LYS A 1 182 ? -12.595 4.124 -10.169 1.00 96.38 182 LYS A O 1
ATOM 1460 N N . ARG A 1 183 ? -11.296 5.943 -10.153 1.00 96.25 183 ARG A N 1
ATOM 1461 C CA . ARG A 1 183 ? -10.189 5.287 -10.874 1.00 96.25 183 ARG A CA 1
ATOM 1462 C C . ARG A 1 183 ? -9.531 4.194 -10.039 1.00 96.25 183 ARG A C 1
ATOM 1464 O O . ARG A 1 183 ? -9.184 3.162 -10.593 1.00 96.25 183 ARG A O 1
ATOM 1471 N N . ALA A 1 184 ? -9.351 4.429 -8.741 1.00 97.00 184 ALA A N 1
ATOM 1472 C CA . ALA A 1 184 ? -8.784 3.424 -7.856 1.00 97.00 184 ALA A CA 1
ATOM 1473 C C . ALA A 1 184 ? -9.767 2.262 -7.648 1.00 97.00 184 ALA A C 1
ATOM 1475 O O . ALA A 1 184 ? -9.374 1.112 -7.780 1.00 97.00 184 ALA A O 1
ATOM 1476 N N . LEU A 1 185 ? -11.053 2.553 -7.436 1.00 97.12 185 LEU A N 1
ATOM 1477 C CA . LEU A 1 185 ? -12.097 1.533 -7.321 1.00 97.12 185 LEU A CA 1
ATOM 1478 C C . LEU A 1 185 ? -12.179 0.650 -8.564 1.00 97.12 185 LEU A C 1
ATOM 1480 O O . LEU A 1 185 ? -12.178 -0.566 -8.435 1.00 97.12 185 LEU A O 1
ATOM 1484 N N . ASN A 1 186 ? -12.185 1.243 -9.761 1.00 96.75 186 ASN A N 1
ATOM 1485 C CA . ASN A 1 186 ? -12.247 0.477 -11.005 1.00 96.75 186 ASN A CA 1
ATOM 1486 C C . ASN A 1 186 ? -11.059 -0.481 -11.148 1.00 96.75 186 ASN A C 1
ATOM 1488 O O . ASN A 1 186 ? -11.245 -1.631 -11.528 1.00 96.75 186 ASN A O 1
ATOM 1492 N N . VAL A 1 187 ? -9.845 -0.025 -10.822 1.00 96.62 187 VAL A N 1
ATOM 1493 C CA . VAL A 1 187 ? -8.658 -0.889 -10.872 1.00 96.62 187 VAL A CA 1
ATOM 1494 C C . VAL A 1 187 ? -8.722 -1.971 -9.792 1.00 96.62 187 VAL A C 1
ATOM 1496 O O . VAL A 1 187 ? -8.467 -3.130 -10.091 1.00 96.62 187 VAL A O 1
ATOM 1499 N N . GLY A 1 188 ? -9.099 -1.621 -8.561 1.00 96.31 188 GLY A N 1
ATOM 1500 C CA . GLY A 1 188 ? -9.247 -2.582 -7.470 1.00 96.31 188 GLY A CA 1
ATOM 1501 C C . GLY A 1 188 ? -10.275 -3.675 -7.774 1.00 96.31 188 GLY A C 1
ATOM 1502 O O . GLY A 1 188 ? -9.981 -4.849 -7.571 1.00 96.31 188 GLY A O 1
ATOM 1503 N N . ARG A 1 189 ? -11.434 -3.309 -8.342 1.00 96.00 189 ARG A N 1
ATOM 1504 C CA . ARG A 1 189 ? -12.444 -4.267 -8.827 1.00 96.00 189 ARG A CA 1
ATOM 1505 C C . ARG A 1 189 ? -11.866 -5.188 -9.881 1.00 96.00 189 ARG A C 1
ATOM 1507 O O . ARG A 1 189 ? -11.947 -6.393 -9.720 1.00 96.00 189 ARG A O 1
ATOM 1514 N N . MET A 1 190 ? -11.216 -4.626 -10.896 1.00 96.19 190 MET A N 1
ATOM 1515 C CA . MET A 1 190 ? -10.613 -5.412 -11.969 1.00 96.19 190 MET A CA 1
ATOM 1516 C C . MET A 1 190 ? -9.589 -6.427 -11.435 1.00 96.19 190 MET A C 1
ATOM 1518 O O . MET A 1 190 ? -9.529 -7.548 -11.927 1.00 96.19 190 MET A O 1
ATOM 1522 N N . LEU A 1 191 ? -8.806 -6.068 -10.410 1.00 96.19 191 LEU A N 1
ATOM 1523 C CA . LEU A 1 191 ? -7.863 -6.992 -9.768 1.00 96.19 191 LEU A CA 1
ATOM 1524 C C . LEU A 1 191 ? -8.578 -8.137 -9.036 1.00 96.19 191 LEU A C 1
ATOM 1526 O O . LEU A 1 191 ? -8.153 -9.283 -9.153 1.00 96.19 191 LEU A O 1
ATOM 1530 N N . VAL A 1 192 ? -9.659 -7.841 -8.310 1.00 95.12 192 VAL A N 1
ATOM 1531 C CA . VAL A 1 192 ? -10.471 -8.852 -7.608 1.00 95.12 192 VAL A CA 1
ATOM 1532 C C . VAL A 1 192 ? -11.258 -9.726 -8.592 1.00 95.12 192 VAL A C 1
ATOM 1534 O O . VAL A 1 192 ? -11.376 -10.927 -8.381 1.00 95.12 192 VAL A O 1
ATOM 1537 N N . GLU A 1 193 ? -11.762 -9.160 -9.686 1.00 94.81 193 GLU A N 1
ATOM 1538 C CA . GLU A 1 193 ? -12.422 -9.900 -10.768 1.00 94.81 193 GLU A CA 1
ATOM 1539 C C . GLU A 1 193 ? -11.440 -10.839 -11.478 1.00 94.81 193 GLU A C 1
ATOM 1541 O O . GLU A 1 193 ? -11.779 -11.988 -11.757 1.00 94.81 193 GLU A O 1
ATOM 1546 N N . TYR A 1 194 ? -10.213 -10.372 -11.735 1.00 96.12 194 TYR A N 1
ATOM 1547 C CA . TYR A 1 194 ? -9.163 -11.184 -12.346 1.00 96.12 194 TYR A CA 1
ATOM 1548 C C . TYR A 1 194 ? -8.700 -12.310 -11.412 1.00 96.12 194 TYR A C 1
ATOM 1550 O O . TYR A 1 194 ? -8.574 -13.459 -11.835 1.00 96.12 194 TYR A O 1
ATOM 1558 N N . ASN A 1 195 ? -8.452 -11.997 -10.138 1.00 94.88 195 ASN A N 1
ATOM 1559 C CA . ASN A 1 195 ? -8.120 -12.982 -9.117 1.00 94.88 195 ASN A CA 1
ATOM 1560 C C . ASN A 1 195 ? -8.888 -12.678 -7.821 1.00 94.88 195 ASN A C 1
ATOM 1562 O O . ASN A 1 195 ? -8.474 -11.798 -7.056 1.00 94.88 195 ASN A O 1
ATOM 1566 N N . PRO A 1 196 ? -9.946 -13.453 -7.505 1.00 93.56 196 PRO A N 1
ATOM 1567 C CA . PRO A 1 196 ? -10.742 -13.243 -6.302 1.00 93.56 196 PRO A CA 1
ATOM 1568 C C . PRO A 1 196 ? -9.928 -13.252 -5.016 1.00 93.56 196 PRO A C 1
ATOM 1570 O O . PRO A 1 196 ? -10.328 -12.588 -4.073 1.00 93.56 196 PRO A O 1
ATOM 1573 N N . LYS A 1 197 ? -8.772 -13.929 -4.958 1.00 93.81 197 LYS A N 1
ATOM 1574 C CA . LYS A 1 197 ? -7.894 -13.940 -3.777 1.00 93.81 197 LYS A CA 1
ATOM 1575 C C . LYS A 1 197 ? -7.222 -12.585 -3.515 1.00 93.81 197 LYS A C 1
ATOM 1577 O O . LYS A 1 197 ? -6.778 -12.328 -2.399 1.00 93.81 197 LYS A O 1
ATOM 1582 N N . TYR A 1 198 ? -7.200 -11.667 -4.481 1.00 94.38 198 TYR A N 1
ATOM 1583 C CA . TYR A 1 198 ? -6.620 -10.333 -4.295 1.00 94.38 198 TYR A CA 1
ATOM 1584 C C . TYR A 1 198 ? -7.332 -9.519 -3.195 1.00 94.38 198 TYR A C 1
ATOM 1586 O O . TYR A 1 198 ? -6.735 -8.648 -2.562 1.00 94.38 198 TYR A O 1
ATOM 1594 N N . ARG A 1 199 ? -8.584 -9.868 -2.869 1.00 94.62 199 ARG A N 1
ATOM 1595 C CA . ARG A 1 199 ? -9.316 -9.328 -1.712 1.00 94.62 199 ARG A CA 1
ATOM 1596 C C . ARG A 1 199 ? -8.570 -9.499 -0.381 1.00 94.62 199 ARG A C 1
ATOM 1598 O O . ARG A 1 199 ? -8.603 -8.593 0.442 1.00 94.62 199 ARG A O 1
ATOM 1605 N N . TYR A 1 200 ? -7.827 -10.591 -0.188 1.00 94.81 200 TYR A N 1
ATOM 1606 C CA . TYR A 1 200 ? -7.040 -10.817 1.031 1.00 94.81 200 TYR A CA 1
ATOM 1607 C C . TYR A 1 200 ? -5.893 -9.805 1.165 1.00 94.81 200 TYR A C 1
ATOM 1609 O O . TYR A 1 200 ? -5.601 -9.334 2.263 1.00 94.81 200 TYR A O 1
ATOM 1617 N N . LYS A 1 201 ? -5.298 -9.374 0.044 1.00 93.44 201 LYS A N 1
ATOM 1618 C CA . LYS A 1 201 ? -4.307 -8.288 0.043 1.00 93.44 201 LYS A CA 1
ATOM 1619 C C . LYS A 1 201 ? -4.935 -6.953 0.451 1.00 93.44 201 LYS A C 1
ATOM 1621 O O . LYS A 1 201 ? -4.331 -6.179 1.188 1.00 93.44 201 LYS A O 1
ATOM 1626 N N . ILE A 1 202 ? -6.167 -6.697 0.017 1.00 94.88 202 ILE A N 1
ATOM 1627 C CA . ILE A 1 202 ? -6.906 -5.486 0.392 1.00 94.88 202 ILE A CA 1
ATOM 1628 C C . ILE A 1 202 ? -7.268 -5.506 1.888 1.00 94.88 202 ILE A C 1
ATOM 1630 O O . ILE A 1 202 ? -7.145 -4.471 2.540 1.00 94.88 202 ILE A O 1
ATOM 1634 N N . VAL A 1 203 ? -7.623 -6.666 2.460 1.00 95.12 203 VAL A N 1
ATOM 1635 C CA . VAL A 1 203 ? -7.796 -6.814 3.919 1.00 95.12 203 VAL A CA 1
ATOM 1636 C C . VAL A 1 203 ? -6.511 -6.425 4.652 1.00 95.12 203 VAL A C 1
ATOM 1638 O O . VAL A 1 203 ? -6.555 -5.581 5.542 1.00 95.12 203 VAL A O 1
ATOM 1641 N N . LEU A 1 204 ? -5.356 -6.970 4.252 1.00 94.44 204 LEU A N 1
ATOM 1642 C CA . LEU A 1 204 ? -4.064 -6.631 4.867 1.00 94.44 204 LEU A CA 1
ATOM 1643 C C . LEU A 1 204 ? -3.754 -5.132 4.794 1.00 94.44 204 LEU A C 1
ATOM 1645 O O . LEU A 1 204 ? -3.267 -4.552 5.761 1.00 94.44 204 LEU A O 1
ATOM 1649 N N . ASN A 1 205 ? -4.096 -4.488 3.680 1.00 95.06 205 ASN A N 1
ATOM 1650 C CA . ASN A 1 205 ? -3.957 -3.045 3.507 1.00 95.06 205 ASN A CA 1
ATOM 1651 C C . ASN A 1 205 ? -4.835 -2.243 4.486 1.00 95.06 205 ASN A C 1
ATOM 1653 O O . ASN A 1 205 ? -4.382 -1.228 5.015 1.00 95.06 205 ASN A O 1
ATOM 1657 N N . VAL A 1 206 ? -6.058 -2.707 4.773 1.00 95.25 206 VAL A N 1
ATOM 1658 C CA . VAL A 1 206 ? -6.923 -2.122 5.815 1.00 95.25 206 VAL A CA 1
ATOM 1659 C C . VAL A 1 206 ? -6.330 -2.347 7.207 1.00 95.25 206 VAL A C 1
ATOM 1661 O O . VAL A 1 206 ? -6.275 -1.414 8.005 1.00 95.25 206 VAL A O 1
ATOM 1664 N N . LEU A 1 207 ? -5.844 -3.556 7.504 1.00 94.69 207 LEU A N 1
ATOM 1665 C CA . LEU A 1 207 ? -5.223 -3.859 8.798 1.00 94.69 207 LEU A CA 1
ATOM 1666 C C . LEU A 1 207 ? -3.970 -3.013 9.043 1.00 94.69 207 LEU A C 1
ATOM 1668 O O . LEU A 1 207 ? -3.773 -2.522 10.152 1.00 94.69 207 LEU A O 1
ATOM 1672 N N . ASN A 1 208 ? -3.171 -2.767 8.004 1.00 95.00 208 ASN A N 1
ATOM 1673 C CA . ASN A 1 208 ? -2.012 -1.885 8.088 1.00 95.00 208 ASN A CA 1
ATOM 1674 C C . ASN A 1 208 ? -2.404 -0.446 8.477 1.00 95.00 208 ASN A C 1
ATOM 1676 O O . ASN A 1 208 ? -1.686 0.192 9.236 1.00 95.00 208 ASN A O 1
ATOM 1680 N N . LEU A 1 209 ? -3.567 0.048 8.028 1.00 96.31 209 LEU A N 1
ATOM 1681 C CA . LEU A 1 209 ? -4.107 1.354 8.440 1.00 96.31 209 LEU A CA 1
ATOM 1682 C C . LEU A 1 209 ? -4.649 1.365 9.878 1.00 96.31 209 LEU A C 1
ATOM 1684 O O . LEU A 1 209 ? -4.681 2.424 10.503 1.00 96.31 209 LEU A O 1
ATOM 1688 N N . LEU A 1 210 ? -5.063 0.216 10.424 1.00 96.25 210 LEU A N 1
ATOM 1689 C CA . LEU A 1 210 ? -5.494 0.112 11.824 1.00 96.25 210 LEU A CA 1
ATOM 1690 C C . LEU A 1 210 ? -4.327 0.217 12.811 1.00 96.25 210 LEU A C 1
ATOM 1692 O O . LEU A 1 210 ? -4.536 0.633 13.951 1.00 96.25 210 LEU A O 1
ATOM 1696 N N . VAL A 1 211 ? -3.104 -0.124 12.398 1.00 96.62 211 VAL A N 1
ATOM 1697 C CA . VAL A 1 211 ? -1.913 -0.018 13.256 1.00 96.62 211 VAL A CA 1
ATOM 1698 C C . VAL A 1 211 ? -1.728 1.409 13.799 1.00 96.62 211 VAL A C 1
ATOM 1700 O O . VAL A 1 211 ? -1.805 1.574 15.020 1.00 96.62 211 VAL A O 1
ATOM 1703 N N . PRO A 1 212 ? -1.576 2.459 12.963 1.00 95.81 212 PRO A N 1
ATOM 1704 C CA . PRO A 1 212 ? -1.411 3.825 13.459 1.00 95.81 212 PRO A CA 1
ATOM 1705 C C . PRO A 1 212 ? -2.637 4.346 14.228 1.00 95.81 212 PRO A C 1
ATOM 1707 O O . PRO A 1 212 ? -2.480 5.173 15.125 1.00 95.81 212 PRO A O 1
ATOM 1710 N N . VAL A 1 213 ? -3.851 3.855 13.940 1.00 97.56 213 VAL A N 1
ATOM 1711 C CA . VAL A 1 213 ? -5.069 4.190 14.709 1.00 97.56 213 VAL A CA 1
ATOM 1712 C C . VAL A 1 213 ? -4.913 3.761 16.169 1.00 97.56 213 VAL A C 1
ATOM 1714 O O . VAL A 1 213 ? -5.076 4.570 17.083 1.00 97.56 213 VAL A O 1
ATOM 1717 N N . PHE A 1 214 ? -4.538 2.503 16.403 1.00 97.00 214 PHE A N 1
ATOM 1718 C CA . PHE A 1 214 ? -4.355 1.978 17.757 1.00 97.00 214 PHE A CA 1
ATOM 1719 C C . PHE A 1 214 ? -3.101 2.514 18.450 1.00 97.00 214 PHE A C 1
ATOM 1721 O O . PHE A 1 214 ? -3.089 2.628 19.676 1.00 97.00 214 PHE A O 1
ATOM 1728 N N . GLU A 1 215 ? -2.052 2.859 17.703 1.00 94.88 215 GLU A N 1
ATOM 1729 C CA . GLU A 1 215 ? -0.880 3.534 18.269 1.00 94.88 215 GLU A CA 1
ATOM 1730 C C . GLU A 1 215 ? -1.243 4.916 18.804 1.00 94.88 215 GLU A C 1
ATOM 1732 O O . GLU A 1 215 ? -0.964 5.214 19.963 1.00 94.88 215 GLU A O 1
ATOM 1737 N N . VAL A 1 216 ? -1.943 5.727 18.008 1.00 95.06 216 VAL A N 1
ATOM 1738 C CA . VAL A 1 216 ? -2.405 7.054 18.431 1.00 95.06 216 VAL A CA 1
ATOM 1739 C C . VAL A 1 216 ? -3.323 6.943 19.645 1.00 95.06 216 VAL A C 1
ATOM 1741 O O . VAL A 1 216 ? -3.093 7.634 20.637 1.00 95.06 216 VAL A O 1
ATOM 1744 N N . TYR A 1 217 ? -4.290 6.024 19.610 1.00 96.06 217 TYR A N 1
ATOM 1745 C CA . TYR A 1 217 ? -5.193 5.782 20.733 1.00 96.06 217 TYR A CA 1
ATOM 1746 C C . TYR A 1 217 ? -4.448 5.461 22.044 1.00 96.06 217 TYR A C 1
ATOM 1748 O O . TYR A 1 217 ? -4.764 6.001 23.106 1.00 96.06 217 TYR A O 1
ATOM 1756 N N . LYS A 1 218 ? -3.413 4.612 21.982 1.00 94.06 218 LYS A N 1
ATOM 1757 C CA . LYS A 1 218 ? -2.620 4.217 23.160 1.00 94.06 218 LYS A CA 1
ATOM 1758 C C . LYS A 1 218 ? -1.667 5.318 23.631 1.00 94.06 218 LYS A C 1
ATOM 1760 O O . LYS A 1 218 ? -1.417 5.435 24.831 1.00 94.06 218 LYS A O 1
ATOM 1765 N N . SER A 1 219 ? -1.118 6.106 22.711 1.00 93.25 219 SER A N 1
ATOM 1766 C CA . SER A 1 219 ? -0.122 7.135 23.021 1.00 93.25 219 SER A CA 1
ATOM 1767 C C . SER A 1 219 ? -0.717 8.411 23.619 1.00 93.25 219 SER A C 1
ATOM 1769 O O . SER A 1 219 ? -0.014 9.105 24.355 1.00 93.25 219 SER A O 1
ATOM 1771 N N . PHE A 1 220 ? -1.986 8.737 23.349 1.00 89.94 220 PHE A N 1
ATOM 1772 C CA . PHE A 1 220 ? -2.556 10.044 23.693 1.00 89.94 220 PHE A CA 1
ATOM 1773 C C . PHE A 1 220 ? -3.817 9.955 24.556 1.00 89.94 220 PHE A C 1
ATOM 1775 O O . PHE A 1 220 ? -4.914 10.164 24.071 1.00 89.94 220 PHE A O 1
ATOM 1782 N N . LYS A 1 221 ? -3.684 9.788 25.878 1.00 82.56 221 LYS A N 1
ATOM 1783 C CA . LYS A 1 221 ? -4.852 9.760 26.794 1.00 82.56 221 LYS A CA 1
ATOM 1784 C C . LYS A 1 221 ? -5.834 10.937 26.630 1.00 82.56 221 LYS A C 1
ATOM 1786 O O . LYS A 1 221 ? -7.026 10.765 26.856 1.00 82.56 221 LYS A O 1
ATOM 1791 N N . HIS A 1 222 ? -5.333 12.114 26.248 1.00 89.62 222 HIS A N 1
ATOM 1792 C CA . HIS A 1 222 ? -6.134 13.306 25.969 1.00 89.62 222 HIS A CA 1
ATOM 1793 C C . HIS A 1 222 ? -5.753 13.873 24.592 1.00 89.62 222 HIS A C 1
ATOM 1795 O O . HIS A 1 222 ? -4.765 14.616 24.498 1.00 89.62 222 HIS A O 1
ATOM 1801 N N . PRO A 1 223 ? -6.470 13.508 23.511 1.00 91.25 223 PRO A N 1
ATOM 1802 C CA . PRO A 1 223 ? -6.164 14.012 22.179 1.00 91.25 223 PRO A CA 1
ATOM 1803 C C . PRO A 1 223 ? -6.393 15.529 22.112 1.00 91.25 223 PRO A C 1
ATOM 1805 O O . PRO A 1 223 ? -7.365 16.044 22.649 1.00 91.25 223 PRO A O 1
ATOM 1808 N N . LYS A 1 224 ? -5.473 16.247 21.456 1.00 92.19 224 LYS A N 1
ATOM 1809 C CA . LYS A 1 224 ? -5.527 17.716 21.266 1.00 92.19 224 LYS A CA 1
ATOM 1810 C C . LYS A 1 224 ? -5.738 18.134 19.811 1.00 92.19 224 LYS A C 1
ATOM 1812 O O . LYS A 1 224 ? -5.581 19.298 19.458 1.00 92.19 224 LYS A O 1
ATOM 1817 N N . THR A 1 225 ? -5.945 17.160 18.936 1.00 94.62 225 THR A N 1
ATOM 1818 C CA . THR A 1 225 ? -6.076 1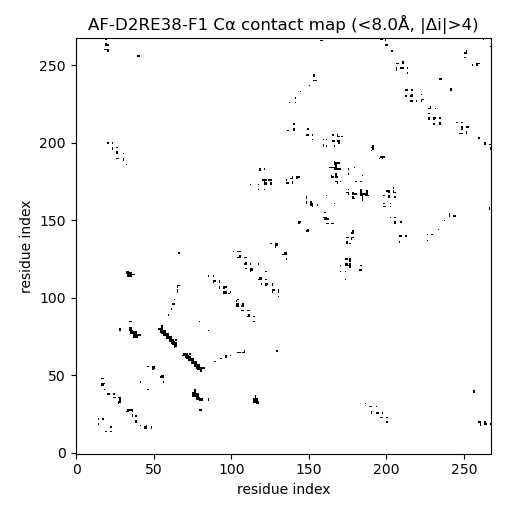7.384 17.498 1.00 94.62 225 THR A CA 1
ATOM 1819 C C . THR A 1 225 ? -7.333 16.690 17.029 1.00 94.62 225 THR A C 1
ATOM 1821 O O . THR A 1 225 ? -7.608 15.588 17.501 1.00 94.62 225 THR A O 1
ATOM 1824 N N . TYR A 1 226 ? -8.007 17.273 16.039 1.00 95.62 226 TYR A N 1
ATOM 1825 C CA . TYR A 1 226 ? -9.186 16.677 15.413 1.00 95.62 226 TYR A CA 1
ATOM 1826 C C . TYR A 1 226 ? -8.965 15.207 15.018 1.00 95.62 226 TYR A C 1
ATOM 1828 O O . TYR A 1 226 ? -9.763 14.341 15.349 1.00 95.62 226 TYR A O 1
ATOM 1836 N N . PHE A 1 227 ? -7.828 14.894 14.385 1.00 96.44 227 PHE A N 1
ATOM 1837 C CA . PHE A 1 227 ? -7.489 13.515 14.020 1.00 96.44 227 PHE A CA 1
ATOM 1838 C C . PHE A 1 227 ? -7.427 12.581 15.239 1.00 96.44 227 PHE A C 1
ATOM 1840 O O . PHE A 1 227 ? -7.967 11.480 15.201 1.00 96.44 227 PHE A O 1
ATOM 1847 N N . GLY A 1 228 ? -6.781 13.022 16.322 1.00 96.94 228 GLY A N 1
ATOM 1848 C CA . GLY A 1 228 ? -6.710 12.252 17.562 1.00 96.94 228 GLY A CA 1
ATOM 1849 C C . GLY A 1 228 ? -8.083 12.066 18.207 1.00 96.94 228 GLY A C 1
ATOM 1850 O O . GLY A 1 228 ? -8.392 10.972 18.656 1.00 96.94 228 GLY A O 1
ATOM 1851 N N . GLU A 1 229 ? -8.924 13.099 18.217 1.00 97.19 229 GLU A N 1
ATOM 1852 C CA . GLU A 1 229 ? -10.287 13.028 18.758 1.00 97.19 229 GLU A CA 1
ATOM 1853 C C . GLU A 1 229 ? -11.141 12.014 17.990 1.00 97.19 229 GLU A C 1
ATOM 1855 O O . GLU A 1 229 ? -11.770 11.156 18.609 1.00 97.19 229 GLU A O 1
ATOM 1860 N N . VAL A 1 230 ? -11.092 12.045 16.652 1.00 97.88 230 VAL A N 1
ATOM 1861 C CA . VAL A 1 230 ? -11.800 11.078 15.798 1.00 97.88 230 VAL A CA 1
ATOM 1862 C C . VAL A 1 230 ? -11.289 9.656 16.033 1.00 97.88 230 VAL A C 1
ATOM 1864 O O . VAL A 1 230 ? -12.093 8.747 16.211 1.00 97.88 230 VAL A O 1
ATOM 1867 N N . VAL A 1 231 ? -9.967 9.454 16.093 1.00 97.88 231 VAL A N 1
ATOM 1868 C CA . VAL A 1 231 ? -9.368 8.138 16.378 1.00 97.88 231 VAL A CA 1
ATOM 1869 C C . VAL A 1 231 ? -9.797 7.610 17.746 1.00 97.88 231 VAL A C 1
ATOM 1871 O O . VAL A 1 231 ? -10.171 6.445 17.856 1.00 97.88 231 VAL A O 1
ATOM 1874 N N . HIS A 1 232 ? -9.773 8.448 18.783 1.00 97.38 232 HIS A N 1
ATOM 1875 C CA . HIS A 1 232 ? -10.208 8.044 20.118 1.00 97.38 232 HIS A CA 1
ATOM 1876 C C . HIS A 1 232 ? -11.687 7.686 20.145 1.00 97.38 232 HIS A C 1
ATOM 1878 O O . HIS A 1 232 ? -12.045 6.623 20.644 1.00 97.38 232 HIS A O 1
ATOM 1884 N N . SER A 1 233 ? -12.533 8.541 19.571 1.00 97.06 233 SER A N 1
ATOM 1885 C CA . SER A 1 233 ? -13.968 8.285 19.484 1.00 97.06 233 SER A CA 1
ATOM 1886 C C . SER A 1 233 ? -14.259 6.981 18.740 1.00 97.06 233 SER A C 1
ATOM 1888 O O . SER A 1 233 ? -15.070 6.191 19.215 1.00 97.06 233 SER A O 1
ATOM 1890 N N . PHE A 1 234 ? -13.553 6.724 17.636 1.00 98.25 234 PHE A N 1
ATOM 1891 C CA . PHE A 1 234 ? -13.661 5.482 16.879 1.00 98.25 234 PHE A CA 1
ATOM 1892 C C . PHE A 1 234 ? -13.239 4.257 17.699 1.00 98.25 234 PHE A C 1
ATOM 1894 O O . PHE A 1 234 ? -13.984 3.288 17.780 1.00 98.25 234 PHE A O 1
ATOM 1901 N N . VAL A 1 235 ? -12.062 4.270 18.331 1.00 97.75 235 VAL A N 1
ATOM 1902 C CA . VAL A 1 235 ? -11.589 3.090 19.074 1.00 97.75 235 VAL A CA 1
ATOM 1903 C C . VAL A 1 235 ? -12.477 2.792 20.286 1.00 97.75 235 VAL A C 1
ATOM 1905 O O . VAL A 1 235 ? -12.692 1.621 20.600 1.00 97.75 235 VAL A O 1
ATOM 1908 N N . GLU A 1 236 ? -13.026 3.812 20.951 1.00 96.19 236 GLU A N 1
ATOM 1909 C CA . GLU A 1 236 ? -14.000 3.599 22.029 1.00 96.19 236 GLU A CA 1
ATOM 1910 C C . GLU A 1 236 ? -15.359 3.108 21.518 1.00 96.19 236 GLU A C 1
ATOM 1912 O O . GLU A 1 236 ? -16.002 2.304 22.193 1.00 96.19 236 GLU A O 1
ATOM 1917 N N . SER A 1 237 ? -15.788 3.520 20.319 1.00 97.38 237 SER A N 1
ATOM 1918 C CA . SER A 1 237 ? -17.060 3.065 19.744 1.00 97.38 237 SER A CA 1
ATOM 1919 C C . SER A 1 237 ? -17.041 1.607 19.278 1.00 97.38 237 SER A C 1
ATOM 1921 O O . SER A 1 237 ? -18.106 1.023 19.093 1.00 97.38 237 SER A O 1
ATOM 1923 N N . LEU A 1 238 ? -15.861 0.987 19.144 1.00 97.44 238 LEU A N 1
ATOM 1924 C CA . LEU A 1 238 ? -15.731 -0.421 18.750 1.00 97.44 238 LEU A CA 1
ATOM 1925 C C . LEU A 1 238 ? -16.339 -1.412 19.757 1.00 97.44 238 LEU A C 1
ATOM 1927 O O . LEU A 1 238 ? -16.575 -2.561 19.384 1.00 97.44 238 LEU A O 1
ATOM 1931 N N . GLY A 1 239 ? -16.559 -1.023 21.019 1.00 95.00 239 GLY A N 1
ATOM 1932 C CA . GLY A 1 239 ? -17.131 -1.910 22.038 1.00 95.00 239 GLY A CA 1
ATOM 1933 C C . GLY A 1 239 ? -16.396 -3.256 22.119 1.00 95.00 239 GLY A C 1
ATOM 1934 O O . GLY A 1 239 ? -15.176 -3.300 22.298 1.00 95.00 239 GLY A O 1
ATOM 1935 N N . ASP A 1 240 ? -17.120 -4.360 21.926 1.00 93.12 240 ASP A N 1
ATOM 1936 C CA . ASP A 1 240 ? -16.563 -5.720 21.969 1.00 93.12 240 ASP A CA 1
ATOM 1937 C C . ASP A 1 240 ? -15.523 -5.999 20.865 1.00 93.12 240 ASP A C 1
ATOM 1939 O O . ASP A 1 240 ? -14.584 -6.778 21.073 1.00 93.12 240 ASP A O 1
ATOM 1943 N N . LEU A 1 241 ? -15.615 -5.322 19.711 1.00 95.94 241 LEU A N 1
ATOM 1944 C CA . LEU A 1 241 ? -14.649 -5.469 18.615 1.00 95.94 241 LEU A CA 1
ATOM 1945 C C . LEU A 1 241 ? -13.271 -4.910 18.973 1.00 95.94 241 LEU A C 1
ATOM 1947 O O . LEU A 1 241 ? -12.273 -5.329 18.383 1.00 95.94 241 LEU A O 1
ATOM 1951 N N . LYS A 1 242 ? -13.183 -4.010 19.960 1.00 97.38 242 LYS A N 1
ATOM 1952 C CA . LYS A 1 242 ? -11.926 -3.373 20.375 1.00 97.38 242 LYS A CA 1
ATOM 1953 C C . LYS A 1 242 ? -10.869 -4.407 20.752 1.00 97.38 242 LYS A C 1
ATOM 1955 O O . LYS A 1 242 ? -9.746 -4.331 20.267 1.00 97.38 242 LYS A O 1
ATOM 1960 N N . ARG A 1 243 ? -11.233 -5.427 21.539 1.00 96.31 243 ARG A N 1
ATOM 1961 C CA . ARG A 1 243 ? -10.298 -6.485 21.968 1.00 96.31 243 ARG A CA 1
ATOM 1962 C C . ARG A 1 243 ? -9.798 -7.320 20.785 1.00 96.31 243 ARG A C 1
ATOM 1964 O O . ARG A 1 243 ? -8.613 -7.647 20.719 1.00 96.31 243 ARG A O 1
ATOM 1971 N N . LYS A 1 244 ? -10.690 -7.643 19.840 1.00 95.44 244 LYS A N 1
ATOM 1972 C CA . LYS A 1 244 ? -10.342 -8.355 18.598 1.00 95.44 244 LYS A CA 1
ATOM 1973 C C . LYS A 1 244 ? -9.356 -7.526 17.772 1.00 95.44 244 LYS A C 1
ATOM 1975 O O . LYS A 1 244 ? -8.305 -8.034 17.385 1.00 95.44 244 LYS A O 1
ATOM 1980 N N . ALA A 1 245 ? -9.663 -6.247 17.564 1.00 96.88 245 ALA A N 1
ATOM 1981 C CA . ALA A 1 245 ? -8.819 -5.316 16.827 1.00 96.88 245 ALA A CA 1
ATOM 1982 C C . ALA A 1 245 ? -7.439 -5.143 17.478 1.00 96.88 245 ALA A C 1
ATOM 1984 O O . ALA A 1 245 ? -6.424 -5.227 16.789 1.00 96.88 245 ALA A O 1
ATOM 1985 N N . GLU A 1 246 ? -7.379 -4.992 18.804 1.00 96.56 246 GLU A N 1
ATOM 1986 C CA . GLU A 1 246 ? -6.116 -4.914 19.541 1.00 96.56 246 GLU A CA 1
ATOM 1987 C C . GLU A 1 246 ? -5.259 -6.166 19.360 1.00 96.56 246 GLU A C 1
ATOM 1989 O O . GLU A 1 246 ? -4.051 -6.038 19.164 1.00 96.56 246 GLU A O 1
ATOM 1994 N N . SER A 1 247 ? -5.856 -7.362 19.404 1.00 96.12 247 SER A N 1
ATOM 1995 C CA . SER A 1 247 ? -5.132 -8.618 19.169 1.00 96.12 247 SER A CA 1
ATOM 1996 C C . SER A 1 247 ? -4.516 -8.647 17.772 1.00 96.12 247 SER A C 1
ATOM 1998 O O . SER A 1 247 ? -3.309 -8.847 17.644 1.00 96.12 247 SER A O 1
ATOM 2000 N N . ILE A 1 248 ? -5.321 -8.364 16.741 1.00 95.50 248 ILE A N 1
ATOM 2001 C CA . ILE A 1 248 ? -4.879 -8.361 15.339 1.00 95.50 248 ILE A CA 1
ATOM 2002 C C . ILE A 1 248 ? -3.759 -7.338 15.128 1.00 95.50 248 ILE A C 1
ATOM 2004 O O . ILE A 1 248 ? -2.712 -7.673 14.583 1.00 95.50 248 ILE A O 1
ATOM 2008 N N . VAL A 1 249 ? -3.940 -6.102 15.603 1.00 95.69 249 VAL A N 1
ATOM 2009 C CA . VAL A 1 249 ? -2.932 -5.040 15.466 1.00 95.69 249 VAL A CA 1
ATOM 2010 C C . VAL A 1 249 ? -1.646 -5.396 16.209 1.00 95.69 249 VAL A C 1
ATOM 2012 O O . VAL A 1 249 ? -0.554 -5.178 15.687 1.00 95.69 249 VAL A O 1
ATOM 2015 N N . ASN A 1 250 ? -1.744 -5.953 17.418 1.00 95.25 250 ASN A N 1
ATOM 2016 C CA . ASN A 1 250 ? -0.566 -6.352 18.184 1.00 95.25 250 ASN A CA 1
ATOM 2017 C C . ASN A 1 250 ? 0.205 -7.488 17.494 1.00 95.25 250 ASN A C 1
ATOM 2019 O O . ASN A 1 250 ? 1.434 -7.499 17.561 1.00 95.25 250 ASN A O 1
ATOM 2023 N N . GLU A 1 251 ? -0.484 -8.437 16.858 1.00 95.06 251 GLU A N 1
ATOM 2024 C CA . GLU A 1 251 ? 0.146 -9.491 16.057 1.00 95.06 251 GLU A CA 1
ATOM 2025 C C . GLU A 1 251 ? 0.802 -8.924 14.798 1.00 95.06 251 GLU A C 1
ATOM 2027 O O . GLU A 1 251 ? 1.990 -9.164 14.582 1.00 95.06 251 GLU A O 1
ATOM 2032 N N . PHE A 1 252 ? 0.073 -8.106 14.034 1.00 94.06 252 PHE A N 1
ATOM 2033 C CA . PHE A 1 252 ? 0.584 -7.455 12.830 1.00 94.06 252 PHE A CA 1
ATOM 2034 C C . PHE A 1 252 ? 1.838 -6.629 13.135 1.00 94.06 252 PHE A C 1
ATOM 2036 O O . PHE A 1 252 ? 2.841 -6.740 12.443 1.00 94.06 252 PHE A O 1
ATOM 2043 N N . ARG A 1 253 ? 1.830 -5.840 14.217 1.00 92.75 253 ARG A N 1
ATOM 2044 C CA . ARG A 1 253 ? 2.954 -4.967 14.592 1.00 92.75 253 ARG A CA 1
ATOM 2045 C C . ARG A 1 253 ? 4.224 -5.733 14.971 1.00 92.75 253 ARG A C 1
ATOM 2047 O O . ARG A 1 253 ? 5.315 -5.205 14.784 1.00 92.75 253 ARG A O 1
ATOM 2054 N N . LYS A 1 254 ? 4.105 -6.936 15.547 1.00 94.00 254 LYS A N 1
ATOM 2055 C CA . LYS A 1 254 ? 5.276 -7.725 15.976 1.00 94.00 254 LYS A CA 1
ATOM 2056 C C . LYS A 1 254 ? 6.143 -8.132 14.791 1.00 94.00 254 LYS A C 1
ATOM 2058 O O . LYS A 1 254 ? 7.363 -8.054 14.888 1.00 94.00 254 LYS A O 1
ATOM 2063 N N . ASP A 1 255 ? 5.510 -8.578 13.712 1.00 93.25 255 ASP A N 1
ATOM 2064 C CA . ASP A 1 255 ? 6.183 -8.984 12.482 1.00 93.25 255 ASP A CA 1
ATOM 2065 C C . ASP A 1 255 ? 5.203 -8.866 11.299 1.00 93.25 255 ASP A C 1
ATOM 2067 O O . ASP A 1 255 ? 4.515 -9.838 10.969 1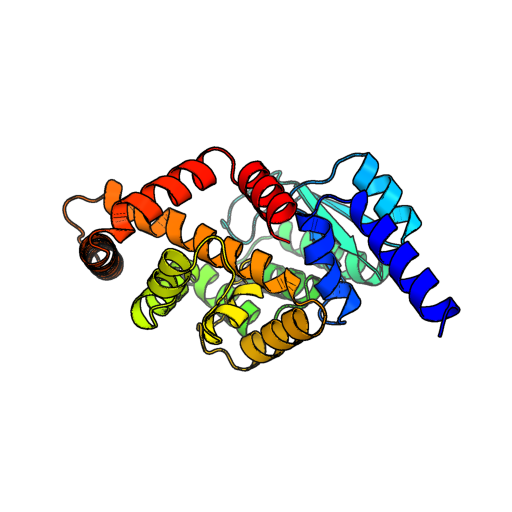.00 93.25 255 ASP A O 1
ATOM 2071 N N . PRO A 1 256 ? 5.105 -7.678 10.667 1.00 92.06 256 PRO A N 1
ATOM 2072 C CA . PRO A 1 256 ? 4.139 -7.432 9.596 1.00 92.06 256 PRO A CA 1
ATOM 2073 C C . PRO A 1 256 ? 4.307 -8.382 8.411 1.00 92.06 256 PRO A C 1
ATOM 2075 O O . PRO A 1 256 ? 3.327 -8.833 7.821 1.00 92.06 256 PRO A O 1
ATOM 2078 N N . VAL A 1 257 ? 5.559 -8.712 8.078 1.00 91.06 257 VAL A N 1
ATOM 2079 C CA . VAL A 1 257 ? 5.893 -9.559 6.929 1.00 91.06 257 VAL A CA 1
ATOM 2080 C C . VAL A 1 257 ? 5.454 -10.991 7.190 1.00 91.06 257 VAL A C 1
ATOM 2082 O O . VAL A 1 257 ? 4.800 -11.603 6.344 1.00 91.06 257 VAL A O 1
ATOM 2085 N N . ARG A 1 258 ? 5.776 -11.530 8.369 1.00 92.44 258 ARG A N 1
ATOM 2086 C CA . ARG A 1 258 ? 5.333 -12.870 8.746 1.00 92.44 258 ARG A CA 1
ATOM 2087 C C . ARG A 1 258 ? 3.819 -12.946 8.883 1.00 92.44 258 ARG A C 1
ATOM 2089 O O . ARG A 1 258 ? 3.238 -13.906 8.389 1.00 92.44 258 ARG A O 1
ATOM 2096 N N . PHE A 1 259 ? 3.189 -11.944 9.500 1.00 94.62 259 PHE A N 1
ATOM 2097 C CA . PHE A 1 259 ? 1.734 -11.883 9.624 1.00 94.62 259 PHE A CA 1
ATOM 2098 C C . PHE A 1 259 ? 1.064 -11.952 8.250 1.00 94.62 259 PHE A C 1
ATOM 2100 O O . PHE A 1 259 ? 0.171 -12.770 8.042 1.00 94.62 259 PHE A O 1
ATOM 2107 N N . GLU A 1 260 ? 1.523 -11.136 7.298 1.00 94.00 260 GLU A N 1
ATOM 2108 C CA . GLU A 1 260 ? 1.024 -11.152 5.925 1.00 94.00 260 GLU A CA 1
ATOM 2109 C C . GLU A 1 260 ? 1.198 -12.530 5.272 1.00 94.00 260 GLU A C 1
ATOM 2111 O O . GLU A 1 260 ? 0.233 -13.075 4.737 1.00 94.00 260 GLU A O 1
ATOM 2116 N N . ILE A 1 261 ? 2.393 -13.123 5.338 1.00 92.25 261 ILE A N 1
ATOM 2117 C CA . ILE A 1 261 ? 2.660 -14.432 4.724 1.00 92.25 261 ILE A CA 1
ATOM 2118 C C . ILE A 1 261 ? 1.776 -15.524 5.338 1.00 92.25 261 ILE A C 1
ATOM 2120 O O . ILE A 1 261 ? 1.199 -16.323 4.599 1.00 92.25 261 ILE A O 1
ATOM 2124 N N . ASP A 1 262 ? 1.656 -15.564 6.665 1.00 93.56 262 ASP A N 1
ATOM 2125 C CA . ASP A 1 262 ? 0.878 -16.580 7.376 1.00 93.56 262 ASP A CA 1
ATOM 2126 C C . ASP A 1 262 ? -0.631 -16.409 7.129 1.00 93.56 262 ASP A C 1
ATOM 2128 O O . ASP A 1 262 ? -1.334 -17.401 6.914 1.00 93.56 262 ASP A O 1
ATOM 2132 N N . TYR A 1 263 ? -1.123 -15.166 7.080 1.00 94.31 263 TYR A N 1
ATOM 2133 C CA . TYR A 1 263 ? -2.504 -14.851 6.708 1.00 94.31 263 TYR A CA 1
ATOM 2134 C C . TYR A 1 263 ? -2.808 -15.308 5.277 1.00 94.31 263 TYR A C 1
ATOM 2136 O O . TYR A 1 263 ? -3.748 -16.072 5.056 1.00 94.31 263 TYR A O 1
ATOM 2144 N N . LEU A 1 264 ? -1.986 -14.912 4.301 1.00 93.31 264 LEU A N 1
ATOM 2145 C CA . LEU A 1 264 ? -2.215 -15.271 2.902 1.00 93.31 264 LEU A CA 1
ATOM 2146 C C . LEU A 1 264 ? -2.087 -16.776 2.669 1.00 93.31 264 LEU A C 1
ATOM 2148 O O . LEU A 1 264 ? -2.922 -17.348 1.983 1.00 93.31 264 LEU A O 1
ATOM 2152 N N . ARG A 1 265 ? -1.116 -17.454 3.288 1.00 91.31 265 ARG A N 1
ATOM 2153 C CA . ARG A 1 265 ? -0.982 -18.914 3.163 1.00 91.31 265 ARG A CA 1
ATOM 2154 C C . ARG A 1 265 ? -2.212 -19.660 3.688 1.00 91.31 265 ARG A C 1
ATOM 2156 O O . ARG A 1 265 ? -2.522 -20.739 3.194 1.00 91.31 265 ARG A O 1
ATOM 2163 N N . ARG A 1 266 ? -2.881 -19.119 4.710 1.00 92.19 266 ARG A N 1
ATOM 2164 C CA . ARG A 1 266 ? -4.055 -19.752 5.320 1.00 92.19 266 ARG A CA 1
ATOM 2165 C C . ARG A 1 266 ? -5.346 -19.475 4.554 1.00 92.19 266 ARG A C 1
ATOM 2167 O O . ARG A 1 266 ? -6.190 -20.365 4.507 1.00 92.19 266 ARG A O 1
ATOM 2174 N N . TYR A 1 267 ? -5.509 -18.272 4.006 1.00 90.81 267 TYR A N 1
ATOM 2175 C CA . TYR A 1 267 ? -6.808 -17.822 3.499 1.00 90.81 267 TYR A CA 1
ATOM 2176 C C . TYR A 1 267 ? -6.845 -17.502 2.000 1.00 90.81 267 TYR A C 1
ATOM 2178 O O . TYR A 1 267 ? -7.934 -17.527 1.433 1.00 90.81 267 TYR A O 1
ATOM 2186 N N . ALA A 1 268 ? -5.707 -17.211 1.355 1.00 85.62 268 ALA A N 1
ATOM 2187 C CA . ALA A 1 268 ? -5.649 -16.882 -0.070 1.00 85.62 268 ALA A CA 1
ATOM 2188 C C . ALA A 1 268 ? -5.480 -18.139 -0.924 1.00 85.62 268 ALA A C 1
ATOM 2190 O O . ALA A 1 268 ? -6.488 -18.560 -1.520 1.00 85.62 268 ALA A O 1
#

Mean predicted aligned error: 5.37 Å

Foldseek 3Di:
DVVVVVVVVVVVVLCVQALLQVVLLCLCVVLVLAQKDKDPDDDPSNVVSLVVVQWDKDKDFQQADLQVRGGDRDIIIMTGNDPVLLVVLRVLLVVLSVPVDLVSSLSNLQSVCRNSNHDSQLSNLLSVQVSVVHDLLLQALLLCLVVVQLVVLLVQPPDLPGDLLLLLLVRLVRHGSHSVNVVSSVSSVSSCVSPVLSSNVSSLSSLVSLLVLVVLLVPCPPDPDPSSVSSVVSLVVSVVSNVSSVVSSVVCVVPVSVSSSVSSVVRD

Nearest PDB structures (foldseek):
  6qpi-assembly1_B  TM=2.664E-01  e=8.990E+00  Mus musculus
  5i20-assembly3_C  TM=2.232E-01  e=9.421E+00  Ancylobacter novellus DSM 506

Radius of gyration: 19.12 Å; Cα contacts (8 Å, |Δi|>4): 353; chains: 1; bounding box: 39×52×49 Å

pLDDT: mean 91.05, std 13.03, range [32.75, 98.38]

Secondary structure (DSSP, 8-state):
-HHHHHHHHHHHHHHTSS-HHHHHHHHHHHTTS-SEEEES---HHHHHHHHHTTPEEEEEE-SEETTTTEE---EEEEEESSHHHHHHHHHHHHHHHTS--HHHHHHHHHHHHHHTT--HHHHHHHHHHHHTT--HHHHHHHHHHHTTHHHHHHHHTTS----GGGGGGGGTTT--SSTT-HHHHHHHHHHHHH-TTHHHHHHHHHHHHHHHHHHHHHH-SS--SHHHHHHHHHHHHTTTHHHHHHHHHHHHHH-HHHHHHHHHHHH-

Solvent-accessible surface area (backbone atoms only — not comparable to full-atom values): 14572 Å² total; per-residue (Å²): 114,69,68,62,55,50,52,51,52,51,53,59,59,56,57,73,68,40,56,53,64,52,55,53,49,47,47,39,43,75,73,66,54,19,55,26,42,77,48,94,78,80,55,73,65,34,53,59,48,39,45,74,73,59,36,40,78,43,82,44,75,38,59,46,36,76,87,78,74,39,79,48,79,52,76,44,39,33,44,19,64,54,54,67,68,51,51,56,49,49,54,54,37,58,66,32,50,80,55,68,44,72,68,35,35,36,50,37,46,44,47,52,28,54,46,48,37,49,54,70,64,18,28,49,44,31,34,53,31,51,71,68,75,42,62,60,66,59,56,48,48,50,44,33,58,78,67,42,48,58,58,48,42,62,72,40,55,93,52,66,69,64,60,74,53,51,30,13,41,72,36,60,96,48,34,47,72,42,53,80,32,64,70,39,30,54,52,29,46,53,46,30,71,74,37,64,52,41,39,52,57,33,48,52,46,52,53,60,55,46,37,61,44,54,48,49,46,71,73,40,93,73,56,89,44,72,70,46,44,52,40,40,55,50,56,64,68,40,58,80,52,36,62,56,51,51,52,53,38,55,50,33,72,75,40,52,68,60,43,50,42,56,50,37,71,74,72,88

Sequence (268 aa):
MQLVKNVLKLLILNDLMLNPSVSLELVRIEAGVSNCIQAVLLSRDDLDHLRRMGYSVITYRWLFDPITLSLTNRLSFYICKERTKALDILKRIESLEKDPTSNNVKKMIMLEGKLLGYPKCCTKSFSQKKIGGKSPEKDVILDCIDQGVFVEVLENFPEPNLPEKSYSLFTMNFYPCKLDCKRALNVGRMLVEYNPKYRYKIVLNVLNLLVPVFEVYKSFKHPKTYFGEVVHSFVESLGDLKRKAESIVNEFRKDPVRFEIDYLRRYA